Protein AF-A0A381XSJ5-F1 (afdb_monomer_lite)

Structure (mmCIF, N/CA/C/O backbone):
data_AF-A0A381XSJ5-F1
#
_entry.id   AF-A0A381XSJ5-F1
#
loop_
_atom_site.group_PDB
_atom_site.id
_atom_site.type_symbol
_atom_site.label_atom_id
_atom_site.label_alt_id
_atom_site.label_comp_id
_atom_site.label_asym_id
_atom_site.label_entity_id
_atom_site.label_seq_id
_atom_site.pdbx_PDB_ins_code
_atom_site.Cartn_x
_atom_site.Cartn_y
_atom_site.Cartn_z
_atom_site.occupancy
_atom_site.B_iso_or_equiv
_atom_site.auth_seq_id
_atom_site.auth_comp_id
_atom_site.auth_asym_id
_atom_site.auth_atom_id
_atom_site.pdbx_PDB_model_num
ATOM 1 N N . MET A 1 1 ? -28.430 -3.503 4.730 1.00 39.31 1 MET A N 1
ATOM 2 C CA . MET A 1 1 ? -27.738 -3.073 5.966 1.00 39.31 1 MET A CA 1
ATOM 3 C C . MET A 1 1 ? -28.711 -3.135 7.138 1.00 39.31 1 MET A C 1
ATOM 5 O O . MET A 1 1 ? -29.759 -2.509 7.065 1.00 39.31 1 MET A O 1
ATOM 9 N N . ARG A 1 2 ? -28.439 -3.940 8.176 1.00 35.38 2 ARG A N 1
ATOM 10 C CA . ARG A 1 2 ? -29.257 -3.960 9.404 1.00 35.38 2 ARG A CA 1
ATOM 11 C C . ARG A 1 2 ? -28.707 -2.910 10.365 1.00 35.38 2 ARG A C 1
ATOM 13 O O . ARG A 1 2 ? -27.684 -3.148 10.993 1.00 35.38 2 ARG A O 1
ATOM 20 N N . THR A 1 3 ? -29.390 -1.781 10.503 1.00 42.38 3 THR A N 1
ATOM 21 C CA . THR A 1 3 ? -29.111 -0.817 11.573 1.00 42.38 3 THR A CA 1
ATOM 22 C C . THR A 1 3 ? -29.605 -1.407 12.894 1.00 42.38 3 THR A C 1
ATOM 24 O O . THR A 1 3 ? -30.810 -1.586 13.090 1.00 42.38 3 THR A O 1
ATOM 27 N N . ARG A 1 4 ? -28.686 -1.769 13.793 1.00 52.78 4 ARG A N 1
ATOM 28 C CA . ARG A 1 4 ? -29.013 -2.125 15.181 1.00 52.78 4 ARG A CA 1
ATOM 29 C C . ARG A 1 4 ? -29.701 -0.909 15.821 1.00 52.78 4 ARG A C 1
ATOM 31 O O . ARG A 1 4 ? -29.095 0.152 15.897 1.00 52.78 4 ARG A O 1
ATOM 38 N N . GLN A 1 5 ? -30.951 -1.040 16.275 1.00 49.72 5 GLN A N 1
ATOM 39 C CA . GLN A 1 5 ? -31.563 -0.029 17.148 1.00 49.72 5 GLN A CA 1
ATOM 40 C C . GLN A 1 5 ? -30.940 -0.156 18.542 1.00 49.72 5 GLN A C 1
ATOM 42 O O . GLN A 1 5 ? -31.455 -0.864 19.405 1.00 49.72 5 GLN A O 1
ATOM 47 N N . VAL A 1 6 ? -29.780 0.468 18.724 1.00 62.28 6 VAL A N 1
ATOM 48 C CA . VAL A 1 6 ? -29.137 0.628 20.029 1.00 62.28 6 VAL A CA 1
ATOM 49 C C . VAL A 1 6 ? -29.770 1.841 20.709 1.00 62.28 6 VAL A C 1
ATOM 51 O O . VAL A 1 6 ? -30.051 2.843 20.055 1.00 62.28 6 VAL A O 1
ATOM 54 N N . LYS A 1 7 ? -30.041 1.757 22.013 1.00 76.25 7 LYS A N 1
ATOM 55 C CA . LYS A 1 7 ? -30.560 2.907 22.768 1.00 76.25 7 LYS A CA 1
ATOM 56 C C . LYS A 1 7 ? -29.497 4.007 22.810 1.00 76.25 7 LYS A C 1
ATOM 58 O O . LYS A 1 7 ? -28.332 3.707 23.058 1.00 76.25 7 LYS A O 1
ATOM 63 N N . ASP A 1 8 ? -29.894 5.273 22.693 1.00 81.31 8 ASP A N 1
ATOM 64 C CA . ASP A 1 8 ? -28.972 6.426 22.693 1.00 81.31 8 ASP A CA 1
ATOM 65 C C . ASP A 1 8 ? -27.983 6.438 23.876 1.00 81.31 8 ASP A C 1
ATOM 67 O O . ASP A 1 8 ? -26.836 6.863 23.743 1.00 81.31 8 ASP A O 1
ATOM 71 N N . SER A 1 9 ? -28.397 5.934 25.045 1.00 82.75 9 SER A N 1
ATOM 72 C CA . SER A 1 9 ? -27.530 5.819 26.225 1.00 82.75 9 SER A CA 1
ATOM 73 C C . SER A 1 9 ? -26.416 4.780 26.070 1.00 82.75 9 SER A C 1
ATOM 75 O O . SER A 1 9 ? -25.314 4.988 26.572 1.00 82.75 9 SER A O 1
ATOM 77 N N . GLU A 1 10 ? -26.706 3.665 25.398 1.00 86.25 10 GLU A N 1
ATOM 78 C CA . GLU A 1 10 ? -25.742 2.593 25.127 1.00 86.25 10 GLU A CA 1
ATOM 79 C C . GLU A 1 10 ? -24.752 3.052 24.050 1.00 86.25 10 GLU A C 1
ATOM 81 O O . GLU A 1 10 ? -23.545 2.974 24.282 1.00 86.25 10 GLU A O 1
ATOM 86 N N . LEU A 1 11 ? -25.246 3.675 22.969 1.00 87.00 11 LEU A N 1
ATOM 87 C CA . LEU A 1 11 ? -24.409 4.283 21.923 1.00 87.00 11 LEU A CA 1
ATOM 88 C C . LEU A 1 11 ? -23.419 5.288 22.504 1.00 87.00 11 LEU A C 1
ATOM 90 O O . LEU A 1 11 ? -22.227 5.217 22.232 1.00 87.00 11 LEU A O 1
ATOM 94 N N . LYS A 1 12 ? -23.890 6.191 23.369 1.00 89.69 12 LYS A N 1
ATOM 95 C CA . LYS A 1 12 ? -23.023 7.188 24.003 1.00 89.69 12 LYS A CA 1
ATOM 96 C C . LYS A 1 12 ? -21.929 6.553 24.868 1.00 89.69 12 LYS A C 1
ATOM 98 O O . LYS A 1 12 ? -20.818 7.076 24.934 1.00 89.69 12 LYS A O 1
ATOM 103 N N . SER A 1 13 ? -22.239 5.451 25.554 1.00 91.62 13 SER A N 1
ATOM 104 C CA . SER A 1 13 ? -21.260 4.737 26.380 1.00 91.62 13 SER A CA 1
ATOM 105 C C . SER A 1 13 ? -20.223 3.986 25.543 1.00 91.62 13 SER A C 1
ATOM 107 O O . SER A 1 13 ? -19.045 3.979 25.893 1.00 91.62 13 SER A O 1
ATOM 109 N N . GLU A 1 14 ? -20.650 3.406 24.422 1.00 91.94 14 GLU A N 1
ATOM 110 C CA . GLU A 1 14 ? -19.786 2.692 23.486 1.00 91.94 14 GLU A CA 1
ATOM 111 C C . GLU A 1 14 ? -18.872 3.656 22.728 1.00 91.94 14 GLU A C 1
ATOM 113 O O . GLU A 1 14 ? -17.664 3.437 22.680 1.00 91.94 14 GLU A O 1
ATOM 118 N N . TRP A 1 15 ? -19.421 4.780 22.265 1.00 94.06 15 TRP A N 1
ATOM 119 C CA . TRP A 1 15 ? -18.672 5.869 21.641 1.00 94.06 15 TRP A CA 1
ATOM 120 C C . TRP A 1 15 ? -17.545 6.357 22.551 1.00 94.06 15 TRP A C 1
ATOM 122 O O . TRP A 1 15 ? -16.383 6.362 22.155 1.00 94.06 15 TRP A O 1
ATOM 132 N N . LYS A 1 16 ? -17.863 6.652 23.819 1.00 94.19 16 LYS A N 1
ATOM 133 C CA . LYS A 1 16 ? -16.864 7.064 24.813 1.00 94.19 16 LYS A CA 1
ATOM 134 C C . LYS A 1 16 ? -15.793 5.991 25.047 1.00 94.19 16 LYS A C 1
ATOM 136 O O . LYS A 1 16 ? -14.617 6.315 25.165 1.00 94.19 16 LYS A O 1
ATOM 141 N N . ARG A 1 17 ? -16.193 4.718 25.124 1.00 95.00 17 ARG A N 1
ATOM 142 C CA . ARG A 1 17 ? -15.261 3.598 25.315 1.00 95.00 17 ARG A CA 1
ATOM 143 C C . ARG A 1 17 ? -14.277 3.480 24.149 1.00 95.00 17 ARG A C 1
ATOM 145 O O . ARG A 1 17 ? -13.108 3.203 24.394 1.00 95.00 17 ARG A O 1
ATOM 152 N N . ILE A 1 18 ? -14.752 3.625 22.913 1.00 95.56 18 ILE A N 1
ATOM 153 C CA . ILE A 1 18 ? -13.915 3.531 21.710 1.00 95.56 18 ILE A CA 1
ATOM 154 C C . ILE A 1 18 ? -12.977 4.737 21.630 1.00 95.56 18 ILE A C 1
ATOM 156 O O . ILE A 1 18 ? -11.778 4.542 21.460 1.00 95.56 18 ILE A O 1
ATOM 160 N N . ASP A 1 19 ? -13.490 5.951 21.833 1.00 95.00 19 ASP A N 1
ATOM 161 C CA . ASP A 1 19 ? -12.706 7.193 21.835 1.00 95.00 19 ASP A CA 1
ATOM 162 C C . ASP A 1 19 ? -11.513 7.124 22.814 1.00 95.00 19 ASP A C 1
ATOM 164 O O . ASP A 1 19 ? -10.357 7.251 22.405 1.00 95.00 19 ASP A O 1
ATOM 168 N N . GLU A 1 20 ? -11.770 6.768 24.081 1.00 94.88 20 GLU A N 1
ATOM 169 C CA . GLU A 1 20 ? -10.731 6.622 25.118 1.00 94.88 20 GLU A CA 1
ATOM 170 C C . GLU A 1 20 ? -9.746 5.468 24.836 1.00 94.88 20 GLU A C 1
ATOM 172 O O . GLU A 1 20 ? -8.598 5.484 25.298 1.00 94.88 20 GLU A O 1
ATOM 177 N N . ALA A 1 21 ? -10.182 4.445 24.094 1.00 95.62 21 ALA A N 1
ATOM 178 C CA . ALA A 1 21 ? -9.348 3.304 23.732 1.00 95.62 21 ALA A CA 1
ATOM 179 C C . ALA A 1 21 ? -8.448 3.578 22.521 1.00 95.62 21 ALA A C 1
ATOM 181 O O . ALA A 1 21 ? -7.384 2.968 22.434 1.00 95.62 21 ALA A O 1
ATOM 182 N N . LEU A 1 22 ? -8.849 4.458 21.599 1.00 96.12 22 LEU A N 1
ATOM 183 C CA . LEU A 1 22 ? -8.104 4.758 20.373 1.00 96.12 22 LEU A CA 1
ATOM 184 C C . LEU A 1 22 ? -7.023 5.821 20.567 1.00 96.12 22 LEU A C 1
ATOM 186 O O . LEU A 1 22 ? -5.991 5.752 19.905 1.00 96.12 22 LEU A O 1
ATOM 190 N N . ILE A 1 23 ? -7.243 6.804 21.439 1.00 95.62 23 ILE A N 1
ATOM 191 C CA . ILE A 1 23 ? -6.299 7.905 21.648 1.00 95.62 23 ILE A CA 1
ATOM 192 C C . ILE A 1 23 ? -6.106 8.134 23.144 1.00 95.62 23 ILE A C 1
ATOM 194 O O . ILE A 1 23 ? -7.060 8.295 23.903 1.00 95.62 23 ILE A O 1
ATOM 198 N N . SER A 1 24 ? -4.847 8.160 23.586 1.00 94.56 24 SER A N 1
ATOM 199 C CA . SER A 1 24 ? -4.528 8.480 24.975 1.00 94.56 24 SER A CA 1
ATOM 200 C C . SER A 1 24 ? -4.876 9.939 25.313 1.00 94.56 24 SER A C 1
ATOM 202 O O . SER A 1 24 ? -4.735 10.817 24.460 1.00 94.56 24 SER A O 1
ATOM 204 N N . PRO A 1 25 ? -5.272 10.250 26.564 1.00 91.94 25 PRO A N 1
ATOM 205 C CA . PRO A 1 25 ? -5.607 11.620 26.964 1.00 91.94 25 PRO A CA 1
ATOM 206 C C . PRO A 1 25 ? -4.473 12.627 26.728 1.00 91.94 25 PRO A C 1
ATOM 208 O O . PRO A 1 25 ? -4.730 13.795 26.448 1.00 91.94 25 PRO A O 1
ATOM 211 N N . GLU A 1 26 ? -3.222 12.170 26.833 1.00 91.12 26 GLU A N 1
ATOM 212 C CA . GLU A 1 26 ? -2.031 12.974 26.546 1.00 91.12 26 GLU A CA 1
ATOM 213 C C . GLU A 1 26 ? -1.962 13.355 25.065 1.00 91.12 26 GLU A C 1
ATOM 215 O O . GLU A 1 26 ? -1.766 14.523 24.742 1.00 91.12 26 GLU A O 1
ATOM 220 N N . LEU A 1 27 ? -2.180 12.390 24.164 1.00 92.44 27 LEU A N 1
ATOM 221 C CA . LEU A 1 27 ? -2.180 12.649 22.727 1.00 92.44 27 LEU A CA 1
ATOM 222 C C . LEU A 1 27 ? -3.391 13.486 22.302 1.00 92.44 27 LEU A C 1
ATOM 224 O O . LEU A 1 27 ? -3.248 14.365 21.457 1.00 92.44 27 LEU A O 1
ATOM 228 N N . LEU A 1 28 ? -4.559 13.255 22.906 1.00 92.38 28 LEU A N 1
ATOM 229 C CA . LEU A 1 28 ? -5.789 13.991 22.607 1.00 92.38 28 LEU A CA 1
ATOM 230 C C . LEU A 1 28 ? -5.626 15.504 22.824 1.00 92.38 28 LEU A C 1
ATOM 232 O O . LEU A 1 28 ? -6.156 16.293 22.048 1.00 92.38 28 LEU A O 1
ATOM 236 N N . ALA A 1 29 ? -4.867 15.910 23.847 1.00 91.50 29 ALA A N 1
ATOM 237 C CA . ALA A 1 29 ? -4.582 17.319 24.123 1.00 91.50 29 ALA A CA 1
ATOM 238 C C . ALA A 1 29 ? -3.702 17.986 23.048 1.00 91.50 29 ALA A C 1
ATOM 240 O O . ALA A 1 29 ? -3.773 19.203 22.867 1.00 91.50 29 ALA A O 1
ATOM 241 N N . ASP A 1 30 ? -2.901 17.192 22.336 1.00 91.38 30 ASP A N 1
ATOM 242 C CA . ASP A 1 30 ? -1.968 17.643 21.302 1.00 91.38 30 ASP A CA 1
ATOM 243 C C . ASP A 1 30 ? -2.544 17.535 19.875 1.00 91.38 30 ASP A C 1
ATOM 245 O O . ASP A 1 30 ? -1.893 17.979 18.920 1.00 91.38 30 ASP A O 1
ATOM 249 N N . LEU A 1 31 ? -3.737 16.949 19.701 1.00 92.12 31 LEU A N 1
ATOM 250 C CA . LEU A 1 31 ? -4.339 16.765 18.381 1.00 92.12 31 LEU A CA 1
ATOM 251 C C . LEU A 1 31 ? -4.789 18.110 17.777 1.00 92.12 31 LEU A C 1
ATOM 253 O O . LEU A 1 31 ? -5.528 18.870 18.409 1.00 92.12 31 LEU A O 1
ATOM 257 N N . PRO A 1 32 ? -4.402 18.421 16.527 1.00 92.88 32 PRO A N 1
ATOM 258 C CA . PRO A 1 32 ? -4.936 19.575 15.821 1.00 92.88 32 PRO A CA 1
ATOM 259 C C . PRO A 1 32 ? -6.406 19.341 15.438 1.00 92.88 32 PRO A C 1
ATOM 261 O O . PRO A 1 32 ? -6.849 18.210 15.252 1.00 92.88 32 PRO A O 1
ATOM 264 N N . GLN A 1 33 ? -7.162 20.425 15.242 1.00 92.94 33 GLN A N 1
ATOM 265 C CA . GLN A 1 33 ? -8.607 20.359 14.973 1.00 92.94 33 GLN A CA 1
ATOM 266 C C . GLN A 1 33 ? -9.025 19.390 13.842 1.00 92.94 33 GLN A C 1
ATOM 268 O O . GLN A 1 33 ? -10.046 18.720 14.010 1.00 92.94 33 GLN A O 1
ATOM 273 N N . PRO A 1 34 ? -8.296 19.274 12.709 1.00 93.69 34 PRO A N 1
ATOM 274 C CA . PRO A 1 34 ? -8.627 18.289 11.679 1.00 93.69 34 PRO A CA 1
ATOM 275 C C . PRO A 1 34 ? -8.574 16.840 12.183 1.00 93.69 34 PRO A C 1
ATOM 277 O O . PRO A 1 34 ? -9.452 16.058 11.838 1.00 93.69 34 PRO A O 1
ATOM 280 N N . GLU A 1 35 ? -7.609 16.502 13.045 1.00 94.81 35 GLU A N 1
ATOM 281 C CA . GLU A 1 35 ? -7.491 15.164 13.640 1.00 94.81 35 GLU A CA 1
ATOM 282 C C . GLU A 1 35 ? -8.637 14.891 14.618 1.00 94.81 35 GLU A C 1
ATOM 284 O O . GLU A 1 35 ? -9.192 13.802 14.612 1.00 94.81 35 GLU A O 1
ATOM 289 N N . CYS A 1 36 ? -9.078 15.879 15.404 1.00 94.19 36 CYS A N 1
ATOM 290 C CA . CYS A 1 36 ? -10.236 15.707 16.293 1.00 94.19 36 CYS A CA 1
ATOM 291 C C . CYS A 1 36 ? -11.532 15.402 15.517 1.00 94.19 36 CYS A C 1
ATOM 293 O O . CYS A 1 36 ? -12.347 14.581 15.941 1.00 94.19 36 CYS A O 1
ATOM 295 N N . THR A 1 37 ? -11.726 16.049 14.364 1.00 95.38 37 THR A N 1
ATOM 296 C CA . THR A 1 37 ? -12.864 15.757 13.479 1.00 95.38 37 THR A CA 1
ATOM 297 C C . THR A 1 37 ? -12.745 14.351 12.886 1.00 95.38 37 THR A C 1
ATOM 299 O O . THR A 1 37 ? -13.712 13.591 12.906 1.00 95.38 37 THR A O 1
ATOM 302 N N . ALA A 1 38 ? -11.553 13.982 12.418 1.00 95.88 38 ALA A N 1
ATOM 303 C CA . ALA A 1 38 ? -11.272 12.656 11.879 1.00 95.88 38 ALA A CA 1
ATOM 304 C C . ALA A 1 38 ? -11.392 11.542 12.942 1.00 95.88 38 ALA A C 1
ATOM 306 O O . ALA A 1 38 ? -11.837 10.439 12.631 1.00 95.88 38 ALA A O 1
ATOM 307 N N . LEU A 1 39 ? -11.098 11.830 14.217 1.00 96.62 39 LEU A N 1
ATOM 308 C CA . LEU A 1 39 ? -11.335 10.909 15.334 1.00 96.62 39 LEU A CA 1
ATOM 309 C C . LEU A 1 39 ? -12.816 10.556 15.453 1.00 96.62 39 LEU A C 1
ATOM 311 O O . LEU A 1 39 ? -13.158 9.388 15.592 1.00 96.62 39 LEU A O 1
ATOM 315 N N . THR A 1 40 ? -13.694 11.557 15.340 1.00 95.56 40 THR A N 1
ATOM 316 C CA . THR A 1 40 ? -15.149 11.343 15.384 1.00 95.56 40 THR A CA 1
ATOM 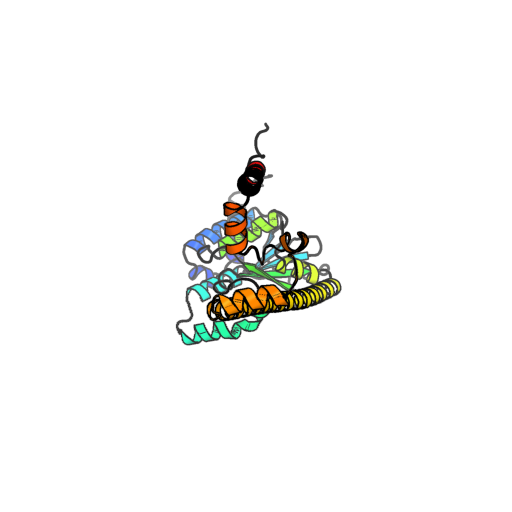317 C C . THR A 1 40 ? -15.584 10.395 14.265 1.00 95.56 40 THR A C 1
ATOM 319 O O . THR A 1 40 ? -16.318 9.443 14.518 1.00 95.56 40 THR A O 1
ATOM 322 N N . LEU A 1 41 ? -15.061 10.600 13.050 1.00 96.69 41 LEU A N 1
ATOM 323 C CA . LEU A 1 41 ? -15.319 9.722 11.907 1.00 96.69 41 LEU A CA 1
ATOM 324 C C . LEU A 1 41 ? -14.807 8.292 12.144 1.00 96.69 41 LEU A C 1
ATOM 326 O O . LEU A 1 41 ? -15.505 7.332 11.821 1.00 96.69 41 LEU A O 1
ATOM 330 N N . LEU A 1 42 ? -13.605 8.137 12.705 1.00 97.62 42 LEU A N 1
ATOM 331 C CA . LEU A 1 42 ? -13.034 6.828 13.021 1.00 97.62 42 LEU A CA 1
ATOM 332 C C . LEU A 1 42 ? -13.855 6.091 14.088 1.00 97.62 42 LEU A C 1
ATOM 334 O O . LEU A 1 42 ? -14.108 4.896 13.941 1.00 97.62 42 LEU A O 1
ATOM 338 N N . VAL A 1 43 ? -14.286 6.785 15.143 1.00 97.12 43 VAL A N 1
ATOM 339 C CA . VAL A 1 43 ? -15.138 6.204 16.190 1.00 97.12 43 VAL A CA 1
ATOM 340 C C . VAL A 1 43 ? -16.467 5.744 15.589 1.00 97.12 43 VAL A C 1
ATOM 342 O O . VAL A 1 43 ? -16.884 4.612 15.836 1.00 97.12 43 VAL A O 1
ATOM 345 N N . ASP A 1 44 ? -17.094 6.565 14.743 1.00 96.06 44 ASP A N 1
ATOM 346 C CA . ASP A 1 44 ? -18.329 6.193 14.048 1.00 96.06 44 ASP A CA 1
ATOM 347 C C . ASP A 1 44 ? -18.122 4.983 13.122 1.00 96.06 44 ASP A C 1
ATOM 349 O O . ASP A 1 44 ? -18.957 4.074 13.093 1.00 96.06 44 ASP A O 1
ATOM 353 N N . ALA A 1 45 ? -16.999 4.920 12.399 1.00 96.69 45 ALA A N 1
ATOM 354 C CA . ALA A 1 45 ? -16.649 3.767 11.570 1.00 96.69 45 ALA A CA 1
ATOM 355 C C . ALA A 1 45 ? -16.485 2.492 12.415 1.00 96.69 45 ALA A C 1
ATOM 357 O O . ALA A 1 45 ? -17.007 1.442 12.046 1.00 96.69 45 ALA A O 1
ATOM 358 N N . MET A 1 46 ? -15.827 2.589 13.575 1.00 96.88 46 MET A N 1
ATOM 359 C CA . MET A 1 46 ? -15.635 1.470 14.502 1.00 96.88 46 MET A CA 1
ATOM 360 C C . MET A 1 46 ? -16.949 0.975 15.117 1.00 96.88 46 MET A C 1
ATOM 362 O O . MET A 1 46 ? -17.160 -0.231 15.176 1.00 96.88 46 MET A O 1
ATOM 366 N N . ILE A 1 47 ? -17.858 1.870 15.526 1.00 94.62 47 ILE A N 1
ATOM 367 C CA . ILE A 1 47 ? -19.180 1.491 16.069 1.00 94.62 47 ILE A CA 1
ATOM 368 C C . ILE A 1 47 ? -19.995 0.695 15.046 1.00 94.62 47 ILE A C 1
ATOM 370 O O . ILE A 1 47 ? -20.724 -0.233 15.398 1.00 94.62 47 ILE A O 1
ATOM 374 N N . ASN A 1 48 ? -19.895 1.081 13.774 1.00 94.06 48 ASN A N 1
ATOM 375 C CA . ASN A 1 48 ? -20.642 0.448 12.693 1.00 94.06 48 ASN A CA 1
ATOM 376 C C . ASN A 1 48 ? -19.933 -0.778 12.103 1.00 94.06 48 ASN A C 1
ATOM 378 O O . ASN A 1 48 ? -20.532 -1.486 11.289 1.00 94.06 48 ASN A O 1
ATOM 382 N N . SER A 1 49 ? -18.687 -1.036 12.502 1.00 94.94 49 SER A N 1
ATOM 383 C CA . SER A 1 49 ? -17.893 -2.136 11.977 1.00 94.94 49 SER A CA 1
ATOM 384 C C . SER A 1 49 ? -18.348 -3.482 12.550 1.00 94.94 49 SER A C 1
ATOM 386 O O . SER A 1 49 ? -18.681 -3.625 13.725 1.00 94.94 49 SER A O 1
ATOM 388 N N . THR A 1 50 ? -18.370 -4.492 11.687 1.00 93.94 50 THR A N 1
ATOM 389 C CA . THR A 1 50 ? -18.603 -5.899 12.012 1.00 93.94 50 THR A CA 1
ATOM 390 C C . THR A 1 50 ? -17.333 -6.747 11.949 1.00 93.94 50 THR A C 1
ATOM 392 O O . THR A 1 50 ? -17.343 -7.870 12.458 1.00 93.94 50 THR A O 1
ATOM 395 N N . VAL A 1 51 ? -16.258 -6.240 11.333 1.00 95.06 51 VAL A N 1
ATOM 396 C CA . VAL A 1 51 ? -14.992 -6.974 11.155 1.00 95.06 51 VAL A CA 1
ATOM 397 C C . VAL A 1 51 ? -13.822 -6.412 11.963 1.00 95.06 51 VAL A C 1
ATOM 399 O O . VAL A 1 51 ? -12.815 -7.112 12.121 1.00 95.06 51 VAL A O 1
ATOM 402 N N . CYS A 1 52 ? -13.934 -5.173 12.449 1.00 95.81 52 CYS A N 1
ATOM 403 C CA . CYS A 1 52 ? -12.925 -4.517 13.269 1.00 95.81 52 CYS A CA 1
ATOM 404 C C . CYS A 1 52 ? -13.338 -4.484 14.741 1.00 95.81 52 CYS A C 1
ATOM 406 O O . CYS A 1 52 ? -14.470 -4.165 15.085 1.00 95.81 52 CYS A O 1
ATOM 408 N N . ASP A 1 53 ? -12.361 -4.729 15.605 1.00 95.06 53 ASP A N 1
ATOM 409 C CA . ASP A 1 53 ? -12.470 -4.668 17.056 1.00 95.06 53 ASP A CA 1
ATOM 410 C C . ASP A 1 53 ? -11.353 -3.792 17.631 1.00 95.06 53 ASP A C 1
ATOM 412 O O . ASP A 1 53 ? -10.305 -3.579 17.010 1.00 95.06 53 ASP A O 1
ATOM 416 N N . LEU A 1 54 ? -11.557 -3.307 18.857 1.00 94.38 54 LEU A N 1
ATOM 417 C CA . LEU A 1 54 ? -10.481 -2.689 19.626 1.00 94.38 54 LEU A CA 1
ATOM 418 C C . LEU A 1 54 ? -9.389 -3.722 19.915 1.00 94.38 54 LEU A C 1
ATOM 420 O O . LEU A 1 54 ? -9.654 -4.839 20.364 1.00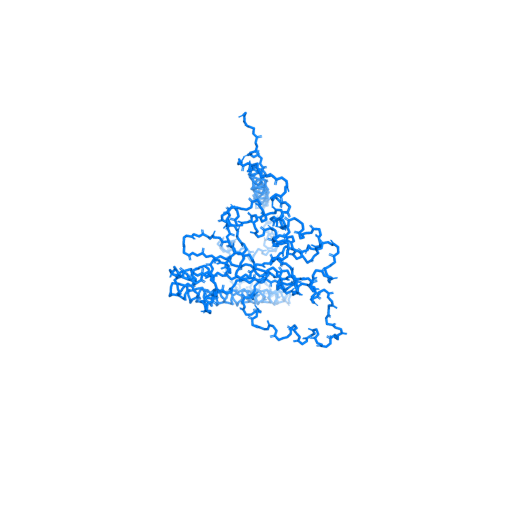 94.38 54 LEU A O 1
ATOM 424 N N . GLY A 1 55 ? -8.150 -3.316 19.677 1.00 89.25 55 GLY A N 1
ATOM 425 C CA . GLY A 1 55 ? -6.981 -4.133 19.918 1.00 89.25 55 GLY A CA 1
ATOM 426 C C . GLY A 1 55 ? -6.681 -4.341 21.410 1.00 89.25 55 GLY A C 1
ATOM 427 O O . GLY A 1 55 ? -7.299 -3.752 22.297 1.00 89.25 55 GLY A O 1
ATOM 428 N N . PRO A 1 56 ? -5.682 -5.183 21.714 1.00 85.69 56 PRO A N 1
ATOM 429 C CA . PRO A 1 56 ? -5.294 -5.537 23.085 1.00 85.69 56 PRO A CA 1
ATOM 430 C C . PRO A 1 56 ? -4.667 -4.386 23.877 1.00 85.69 56 PRO A C 1
ATOM 432 O O . PRO A 1 56 ? -4.616 -4.432 25.106 1.00 85.69 56 PRO A O 1
ATOM 435 N N . LYS A 1 57 ? -4.089 -3.411 23.175 1.00 89.25 57 LYS A N 1
ATOM 436 C CA . LYS A 1 57 ? -3.449 -2.238 23.759 1.00 89.25 57 LYS A CA 1
ATOM 437 C C . LYS A 1 57 ? -4.248 -1.008 23.366 1.00 89.25 57 LYS A C 1
ATOM 439 O O . LYS A 1 57 ? -4.899 -0.997 22.324 1.00 89.25 57 LYS A O 1
ATOM 444 N N . GLN A 1 58 ? -4.138 0.025 24.193 1.00 91.81 58 GLN A N 1
ATOM 445 C CA . GLN A 1 58 ? -4.606 1.356 23.831 1.00 91.81 58 GLN A CA 1
ATOM 446 C C . GLN A 1 58 ? -3.975 1.779 22.499 1.00 91.81 58 GLN A C 1
ATOM 448 O O . GLN A 1 58 ? -2.821 1.441 22.226 1.00 91.81 58 GLN A O 1
ATOM 453 N N . GLY A 1 59 ? -4.766 2.441 21.664 1.00 94.56 59 GLY A N 1
ATOM 454 C CA . GLY A 1 59 ? -4.344 2.911 20.357 1.00 94.56 59 GLY A CA 1
ATOM 455 C C . GLY A 1 59 ? -4.407 1.884 19.240 1.00 94.56 59 GLY A C 1
ATOM 456 O O . GLY A 1 59 ? -3.961 2.191 18.142 1.00 94.56 59 GLY A O 1
ATOM 457 N N . GLN A 1 60 ? -4.924 0.675 19.471 1.00 95.06 60 GLN A N 1
ATOM 458 C CA . GLN A 1 60 ? -4.889 -0.391 18.468 1.00 95.06 60 GLN A CA 1
ATOM 459 C C . GLN A 1 60 ? -6.281 -0.759 17.960 1.00 95.06 60 GLN A C 1
ATOM 461 O O . GLN A 1 60 ? -7.232 -0.867 18.730 1.00 95.06 60 GLN A O 1
ATOM 466 N N . ILE A 1 61 ? -6.366 -1.021 16.658 1.00 96.12 61 ILE A N 1
ATOM 467 C CA . ILE A 1 61 ? -7.520 -1.625 15.989 1.00 96.12 61 ILE A CA 1
ATOM 468 C C . ILE A 1 61 ? -7.069 -2.963 15.416 1.00 96.12 61 ILE A C 1
ATOM 470 O O . ILE A 1 61 ? -5.975 -3.074 14.861 1.00 96.12 61 ILE A O 1
ATOM 474 N N . THR A 1 62 ? -7.903 -3.987 15.535 1.00 95.00 62 THR A N 1
ATOM 475 C CA . THR A 1 62 ? -7.684 -5.290 14.903 1.00 95.00 62 THR A CA 1
ATOM 476 C C . THR A 1 62 ? -8.817 -5.605 13.950 1.00 95.00 62 THR A C 1
ATOM 478 O O . THR A 1 62 ? -9.973 -5.462 14.318 1.00 95.00 62 THR A O 1
ATOM 481 N N . ALA A 1 63 ? -8.489 -6.082 12.758 1.00 95.69 63 ALA A N 1
ATOM 482 C CA . ALA A 1 63 ? -9.431 -6.493 11.734 1.00 95.69 63 ALA A CA 1
ATOM 483 C C . ALA A 1 63 ? -9.231 -7.973 11.400 1.00 95.69 63 ALA A C 1
ATOM 485 O O . ALA A 1 63 ? -8.098 -8.427 11.187 1.00 95.69 63 ALA A O 1
ATOM 486 N N . LYS A 1 64 ? -10.327 -8.731 11.351 1.00 93.69 64 LYS A N 1
ATOM 487 C CA . LYS A 1 64 ? -10.299 -10.149 10.981 1.00 93.69 64 LYS A CA 1
ATOM 488 C C . LYS A 1 64 ? -10.211 -10.294 9.457 1.00 93.69 64 LYS A C 1
ATOM 490 O O . LYS A 1 64 ? -11.077 -9.798 8.745 1.00 93.69 64 LYS A O 1
ATOM 495 N N . VAL A 1 65 ? -9.191 -10.997 8.959 1.00 92.81 65 VAL A N 1
ATOM 496 C CA . VAL A 1 65 ? -9.074 -11.345 7.526 1.00 92.81 65 VAL A CA 1
ATOM 497 C C . VAL A 1 65 ? -9.769 -12.675 7.252 1.00 92.81 65 VAL A C 1
ATOM 499 O O . VAL A 1 65 ? -10.521 -12.815 6.292 1.00 92.81 65 VAL A O 1
ATOM 502 N N . ASP A 1 66 ? -9.515 -13.657 8.114 1.00 90.88 66 ASP A N 1
ATOM 503 C CA . ASP A 1 66 ? -10.104 -14.993 8.087 1.00 90.88 66 ASP A CA 1
ATOM 504 C C . ASP A 1 66 ? -10.072 -15.602 9.500 1.00 90.88 66 ASP A C 1
ATOM 506 O O . ASP A 1 66 ? -9.793 -14.907 10.474 1.00 90.88 66 ASP A O 1
ATOM 510 N N . ASP A 1 67 ? -10.399 -16.887 9.647 1.00 87.75 67 ASP A N 1
ATOM 511 C CA . ASP A 1 67 ? -10.461 -17.554 10.956 1.00 87.75 67 ASP A CA 1
ATOM 512 C C . ASP A 1 67 ? -9.108 -17.680 11.675 1.00 87.75 67 ASP A C 1
ATOM 514 O O . ASP A 1 67 ? -9.076 -17.906 12.884 1.00 87.75 67 ASP A O 1
ATOM 518 N N . GLU A 1 68 ? -7.994 -17.522 10.961 1.00 87.75 68 GLU A N 1
ATOM 519 C CA . GLU A 1 68 ? -6.646 -17.656 11.506 1.00 87.75 68 GLU A CA 1
ATOM 520 C C . GLU A 1 68 ? -5.879 -16.330 11.541 1.00 87.75 68 GLU A C 1
ATOM 522 O O . GLU A 1 68 ? -5.051 -16.136 12.435 1.00 87.75 68 GLU A O 1
ATOM 527 N N . ILE A 1 69 ? -6.102 -15.444 10.567 1.00 91.19 69 ILE A N 1
ATOM 528 C CA . ILE A 1 69 ? -5.288 -14.248 10.337 1.00 91.19 69 ILE A CA 1
ATOM 529 C C . ILE A 1 69 ? -6.038 -12.969 10.693 1.00 91.19 69 ILE A C 1
ATOM 531 O O . ILE A 1 69 ? -7.175 -12.730 10.282 1.00 91.19 69 ILE A O 1
ATOM 535 N N . TYR A 1 70 ? -5.317 -12.098 11.390 1.00 93.12 70 TYR A N 1
ATOM 536 C CA . TYR A 1 70 ? -5.754 -10.767 11.769 1.00 93.12 70 TYR A CA 1
ATOM 537 C C . TYR A 1 70 ? -4.730 -9.728 11.317 1.00 93.12 70 TYR A C 1
ATOM 539 O O . TYR A 1 70 ? -3.520 -9.984 11.286 1.00 93.12 70 TYR A O 1
ATOM 547 N N . ILE A 1 71 ? -5.225 -8.537 10.997 1.00 94.56 71 ILE A N 1
ATOM 548 C CA . ILE A 1 71 ? -4.415 -7.349 10.739 1.00 94.56 71 ILE A CA 1
ATOM 549 C C . ILE A 1 71 ? -4.632 -6.379 11.895 1.00 94.56 71 ILE A C 1
ATOM 551 O O . ILE A 1 71 ? -5.761 -6.114 12.286 1.00 94.56 71 ILE A O 1
ATOM 555 N N . MET A 1 72 ? -3.552 -5.853 12.454 1.00 94.81 72 MET A N 1
ATOM 556 C CA . MET A 1 72 ? -3.570 -4.832 13.492 1.00 94.81 72 MET A CA 1
ATOM 557 C C . MET A 1 72 ? -3.073 -3.514 12.911 1.00 94.81 72 MET A C 1
ATOM 559 O O . MET A 1 72 ? -2.011 -3.495 12.290 1.00 94.81 72 MET A O 1
ATOM 563 N N . LEU A 1 73 ? -3.803 -2.437 13.174 1.00 95.50 73 LEU A N 1
ATOM 564 C CA . LEU A 1 73 ? -3.389 -1.056 12.960 1.00 95.50 73 LEU A CA 1
ATOM 565 C C . LEU A 1 73 ? -3.087 -0.420 14.322 1.00 95.50 73 LEU A C 1
ATOM 567 O O . LEU A 1 73 ? -3.925 -0.464 15.223 1.00 95.50 73 LEU A O 1
ATOM 571 N N . ASP A 1 74 ? -1.904 0.171 14.473 1.00 94.19 74 ASP A N 1
ATOM 572 C CA . ASP A 1 74 ? -1.562 1.001 15.631 1.00 94.19 74 ASP A CA 1
ATOM 573 C C . ASP A 1 74 ? -1.884 2.471 15.318 1.00 94.19 74 ASP A C 1
ATOM 575 O O . ASP A 1 74 ? -1.081 3.202 14.732 1.00 94.19 74 ASP A O 1
ATOM 579 N N . VAL A 1 75 ? -3.114 2.875 15.638 1.00 95.50 75 VAL A N 1
ATOM 580 C CA . VAL A 1 75 ? -3.670 4.214 15.397 1.00 95.50 75 VAL A CA 1
ATOM 581 C C . VAL A 1 75 ? -2.879 5.264 16.163 1.00 95.50 75 VAL A C 1
ATOM 583 O O . VAL A 1 75 ? -2.453 6.261 15.583 1.00 95.50 75 VAL A O 1
ATOM 586 N N . GLU A 1 76 ? -2.637 5.030 17.452 1.00 93.69 76 GLU A N 1
ATOM 587 C CA . GLU A 1 76 ? -1.930 5.991 18.295 1.00 93.69 76 GLU A CA 1
ATOM 588 C C . GLU A 1 76 ? -0.499 6.217 17.795 1.00 93.69 76 GLU A C 1
ATOM 590 O O . GLU A 1 76 ? -0.075 7.367 17.641 1.00 93.69 76 GLU A O 1
ATOM 595 N N . GLN A 1 77 ? 0.231 5.144 17.471 1.00 90.81 77 GLN A N 1
ATOM 596 C CA . GLN A 1 77 ? 1.577 5.274 16.921 1.00 90.81 77 GLN A CA 1
ATOM 597 C C . GLN A 1 77 ? 1.569 5.950 15.543 1.00 90.81 77 GLN A C 1
ATOM 599 O O . GLN A 1 77 ? 2.420 6.801 15.280 1.00 90.81 77 GLN A O 1
ATOM 604 N N . THR A 1 78 ? 0.598 5.623 14.685 1.00 91.81 78 THR A N 1
ATOM 605 C CA . THR A 1 78 ? 0.433 6.254 13.365 1.00 91.81 78 THR A CA 1
ATOM 606 C C . THR A 1 78 ? 0.254 7.770 13.494 1.00 91.81 78 THR A C 1
ATOM 608 O O . THR A 1 78 ? 0.953 8.541 12.832 1.00 91.81 78 THR A O 1
ATOM 611 N N . VAL A 1 79 ? -0.635 8.213 14.386 1.00 92.50 79 VAL A N 1
ATOM 612 C CA . VAL A 1 79 ? -0.900 9.639 14.620 1.00 92.50 79 VAL A CA 1
ATOM 613 C C . VAL A 1 79 ? 0.321 10.334 15.219 1.00 92.50 79 VAL A C 1
ATOM 615 O O . VAL A 1 79 ? 0.714 11.396 14.734 1.00 92.50 79 VAL A O 1
ATOM 618 N N . ARG A 1 80 ? 0.978 9.732 16.222 1.00 90.81 80 ARG A N 1
ATOM 619 C CA . ARG A 1 80 ? 2.210 10.288 16.809 1.00 90.81 80 ARG A CA 1
ATOM 620 C C . ARG A 1 80 ? 3.292 10.489 15.759 1.00 90.81 80 ARG A C 1
ATOM 622 O O . ARG A 1 80 ? 3.830 11.590 15.667 1.00 90.81 80 ARG A O 1
ATOM 629 N N . ASN A 1 81 ? 3.545 9.478 14.929 1.00 87.06 81 ASN A N 1
ATOM 630 C CA . ASN A 1 81 ? 4.527 9.563 13.850 1.00 87.06 81 ASN A CA 1
ATOM 631 C C . ASN A 1 81 ? 4.215 10.737 12.905 1.00 87.06 81 ASN A C 1
ATOM 633 O O . ASN A 1 81 ? 5.116 11.501 12.550 1.00 87.06 81 ASN A O 1
ATOM 637 N N . ARG A 1 82 ? 2.938 10.932 12.540 1.00 86.00 82 ARG A N 1
ATOM 638 C CA . ARG A 1 82 ? 2.531 12.023 11.640 1.00 86.00 82 ARG A CA 1
ATOM 639 C C . ARG A 1 82 ? 2.646 13.404 12.294 1.00 86.00 82 ARG A C 1
ATOM 641 O O . ARG A 1 82 ? 3.097 14.355 11.647 1.00 86.00 82 ARG A O 1
ATOM 648 N N . LEU A 1 83 ? 2.303 13.531 13.576 1.00 86.25 83 LEU A N 1
ATOM 649 C CA . LEU A 1 83 ? 2.432 14.792 14.317 1.00 86.25 83 LEU A CA 1
ATOM 650 C C . LEU A 1 83 ? 3.892 15.163 14.594 1.00 86.25 83 LEU A C 1
ATOM 652 O O . LEU A 1 83 ? 4.263 16.330 14.456 1.00 86.25 83 LEU A O 1
ATOM 656 N N . GLU A 1 84 ? 4.730 14.196 14.968 1.00 82.19 84 GLU A N 1
ATOM 657 C CA . GLU A 1 84 ? 6.168 14.408 15.157 1.00 82.19 84 GLU A CA 1
ATOM 658 C C . GLU A 1 84 ? 6.832 14.866 13.859 1.00 82.19 84 GLU A C 1
ATOM 660 O O . GLU A 1 84 ? 7.624 15.811 13.871 1.00 82.19 84 GLU A O 1
ATOM 665 N N . TRP A 1 85 ? 6.448 14.270 12.729 1.00 73.88 85 TRP A N 1
ATOM 666 C CA . TRP A 1 85 ? 6.950 14.692 11.429 1.00 73.88 85 TRP A CA 1
ATOM 667 C C . TRP A 1 85 ? 6.489 16.101 11.050 1.00 73.88 85 TRP A C 1
ATOM 669 O O . TRP A 1 85 ? 7.292 16.921 10.600 1.00 73.88 85 TRP A O 1
ATOM 679 N N . SER A 1 86 ? 5.217 16.419 11.300 1.00 68.31 86 SER A N 1
ATOM 680 C CA . SER A 1 86 ? 4.646 17.747 11.036 1.00 68.31 86 SER A CA 1
ATOM 681 C C . SER A 1 86 ? 5.324 18.855 11.850 1.00 68.31 86 SER A C 1
ATOM 683 O O . SER A 1 86 ? 5.396 20.000 11.404 1.00 68.31 86 SER A O 1
ATOM 685 N N . LYS A 1 87 ? 5.865 18.524 13.031 1.00 69.94 87 LYS A N 1
ATOM 686 C CA . LYS A 1 87 ? 6.655 19.454 13.855 1.00 69.94 87 LYS A CA 1
ATOM 687 C C . LYS A 1 87 ? 8.045 19.740 13.259 1.00 69.94 87 LYS A C 1
ATOM 689 O O . LYS A 1 87 ? 8.644 20.751 13.626 1.00 69.94 87 LYS A O 1
ATOM 694 N N . GLY A 1 88 ? 8.513 18.909 12.322 1.00 59.91 88 GLY A N 1
ATOM 695 C CA . GLY A 1 88 ? 9.797 19.008 11.630 1.00 59.91 88 GLY A CA 1
ATOM 696 C C . GLY A 1 88 ? 11.012 18.836 12.557 1.00 59.91 88 GLY A C 1
ATOM 697 O O . GLY A 1 88 ? 10.969 19.177 13.741 1.00 59.91 88 GLY A O 1
ATOM 698 N N . PRO A 1 89 ? 12.160 18.349 12.056 1.00 54.69 89 PRO A N 1
ATOM 699 C CA . PRO A 1 89 ? 13.407 18.506 12.791 1.00 54.69 89 PRO A CA 1
ATOM 700 C C . PRO A 1 89 ? 13.704 20.007 12.919 1.00 54.69 89 PRO A C 1
ATOM 702 O O . PRO A 1 89 ? 13.821 20.713 11.917 1.00 54.69 89 PRO A O 1
ATOM 705 N N . LYS A 1 90 ? 13.842 20.497 14.159 1.00 52.69 90 LYS A N 1
ATOM 706 C CA . LYS A 1 90 ? 14.218 21.896 14.448 1.00 52.69 90 LYS A CA 1
ATOM 707 C C . LYS A 1 90 ? 15.588 22.273 13.864 1.00 52.69 90 LYS A C 1
ATOM 709 O O . LYS A 1 90 ? 15.897 23.455 13.767 1.00 52.69 90 LYS A O 1
ATOM 714 N N . ASP A 1 91 ? 16.384 21.272 13.485 1.00 52.38 91 ASP A N 1
ATOM 715 C CA . ASP A 1 91 ? 17.735 21.404 12.956 1.00 52.38 91 ASP A CA 1
ATOM 716 C C . ASP A 1 91 ? 17.837 20.822 11.523 1.00 52.38 91 ASP A C 1
ATOM 718 O O . ASP A 1 91 ? 17.567 19.629 11.315 1.00 52.38 91 ASP A O 1
ATOM 722 N N . PRO A 1 92 ? 18.218 21.632 10.516 1.00 57.97 92 PRO A N 1
ATOM 723 C CA . PRO A 1 92 ? 18.356 21.190 9.128 1.00 57.97 92 PRO A CA 1
ATOM 724 C C . PRO A 1 92 ? 19.435 20.113 8.909 1.00 57.97 92 PRO A C 1
ATOM 726 O O . PRO A 1 92 ? 19.305 19.325 7.968 1.00 57.97 92 PRO A O 1
ATOM 729 N N . GLU A 1 93 ? 20.463 20.008 9.761 1.00 55.34 93 GLU A N 1
ATOM 730 C CA . GLU A 1 93 ? 21.474 18.943 9.634 1.00 55.34 93 GLU A CA 1
ATOM 731 C C . GLU A 1 93 ? 20.937 17.577 10.076 1.00 55.34 93 GLU A C 1
ATOM 733 O O . GLU A 1 93 ? 21.241 16.552 9.452 1.00 55.34 93 GLU A O 1
ATOM 738 N N . VAL A 1 94 ? 20.077 17.561 11.101 1.00 56.09 94 VAL A N 1
ATOM 739 C CA . VAL A 1 94 ? 19.401 16.348 11.584 1.00 56.09 94 VAL A CA 1
ATOM 740 C C . VAL A 1 94 ? 18.412 15.841 10.538 1.00 56.09 94 VAL A C 1
ATOM 742 O O . VAL A 1 94 ? 18.359 14.637 10.298 1.00 56.09 94 VAL A O 1
ATOM 745 N N . ARG A 1 95 ? 17.717 16.741 9.829 1.00 54.06 95 ARG A N 1
ATOM 746 C CA . ARG A 1 95 ? 16.861 16.391 8.681 1.00 54.06 95 ARG A CA 1
ATOM 747 C C . ARG A 1 95 ? 17.637 15.622 7.612 1.00 54.06 95 ARG A C 1
ATOM 749 O O . ARG A 1 95 ? 17.279 14.502 7.263 1.00 54.06 95 ARG A O 1
ATOM 756 N N . ALA A 1 96 ? 18.783 16.165 7.201 1.00 56.78 96 ALA A N 1
ATOM 757 C CA . ALA A 1 96 ? 19.658 15.522 6.225 1.00 56.78 96 ALA A CA 1
ATOM 758 C C . ALA A 1 96 ? 20.285 14.210 6.744 1.00 56.78 96 ALA A C 1
ATOM 760 O O . ALA A 1 96 ? 20.658 13.341 5.956 1.00 56.78 96 ALA A O 1
ATOM 761 N N . ALA A 1 97 ? 20.467 14.047 8.058 1.00 53.22 97 ALA A N 1
ATOM 762 C CA . ALA A 1 97 ? 20.979 12.815 8.664 1.00 53.22 97 ALA A CA 1
ATOM 763 C C . ALA A 1 97 ? 19.904 11.716 8.782 1.00 53.22 97 ALA A C 1
ATOM 765 O O . ALA A 1 97 ? 20.188 10.558 8.468 1.00 53.22 97 ALA A O 1
ATOM 766 N N . VAL A 1 98 ? 18.667 12.058 9.151 1.00 52.94 98 VAL A N 1
ATOM 767 C CA . VAL A 1 98 ? 17.522 11.127 9.184 1.00 52.94 98 VAL A CA 1
ATOM 768 C C . VAL A 1 98 ? 17.217 10.607 7.774 1.00 52.94 98 VAL A C 1
ATOM 770 O O . VAL A 1 98 ? 17.119 9.394 7.576 1.00 52.94 98 VAL A O 1
ATOM 773 N N . ASP A 1 99 ? 17.261 11.488 6.770 1.00 52.22 99 ASP A N 1
ATOM 774 C CA . ASP A 1 99 ? 17.148 11.126 5.349 1.00 52.22 99 ASP A CA 1
ATOM 775 C C . ASP A 1 99 ? 18.268 10.182 4.869 1.00 52.22 99 ASP A C 1
ATOM 777 O O . ASP A 1 99 ? 18.109 9.468 3.876 1.00 52.22 99 ASP A O 1
ATOM 781 N N . ARG A 1 100 ? 19.420 10.149 5.552 1.00 50.91 100 ARG A N 1
ATOM 782 C CA . ARG A 1 100 ? 20.538 9.232 5.256 1.00 50.91 100 ARG A CA 1
ATOM 783 C C . ARG A 1 100 ? 20.439 7.903 6.009 1.00 50.91 100 ARG A C 1
ATOM 785 O O . ARG A 1 100 ? 20.887 6.887 5.482 1.00 50.91 100 ARG A O 1
ATOM 792 N N . THR A 1 101 ? 19.845 7.896 7.201 1.00 43.31 101 THR A N 1
ATOM 793 C CA . THR A 1 101 ? 19.861 6.742 8.121 1.00 43.31 101 THR A CA 1
ATOM 794 C C . THR A 1 101 ? 18.717 5.754 7.854 1.00 43.31 101 THR A C 1
ATOM 796 O O . THR A 1 101 ? 18.880 4.556 8.074 1.00 43.31 101 THR A O 1
ATOM 799 N N . ASN A 1 102 ? 17.619 6.197 7.231 1.00 49.31 102 ASN A N 1
ATOM 800 C CA . ASN A 1 102 ? 16.486 5.343 6.829 1.00 49.31 102 ASN A CA 1
ATOM 801 C C . ASN A 1 102 ? 16.770 4.473 5.576 1.00 49.31 102 ASN A C 1
ATOM 803 O O . ASN A 1 102 ? 15.877 4.093 4.817 1.00 49.31 102 ASN A O 1
ATOM 807 N N . ALA A 1 103 ? 18.039 4.115 5.352 1.00 43.97 103 ALA A N 1
ATOM 808 C CA . ALA A 1 103 ? 18.510 3.294 4.236 1.00 43.97 103 ALA A CA 1
ATOM 809 C C . ALA A 1 103 ? 17.875 1.888 4.187 1.00 43.97 103 ALA A C 1
ATOM 811 O O . ALA A 1 103 ? 17.823 1.278 3.117 1.00 43.97 103 ALA A O 1
ATOM 812 N N . TRP A 1 104 ? 17.353 1.385 5.312 1.00 41.75 104 TRP A N 1
ATOM 813 C CA . TRP A 1 104 ? 16.651 0.100 5.361 1.00 41.75 104 TRP A CA 1
ATOM 814 C C . TRP A 1 104 ? 15.331 0.129 4.572 1.00 41.75 104 TRP A C 1
ATOM 816 O O . TRP A 1 104 ? 15.012 -0.828 3.871 1.00 41.75 104 TRP A O 1
ATOM 826 N N . THR A 1 105 ? 14.620 1.260 4.570 1.00 42.28 105 THR A N 1
ATOM 827 C CA . THR A 1 105 ? 13.364 1.425 3.823 1.00 42.28 105 THR A CA 1
ATOM 828 C C . THR A 1 105 ? 13.613 1.684 2.338 1.00 42.28 105 THR A C 1
ATOM 830 O O . THR A 1 105 ? 12.925 1.097 1.505 1.00 42.28 105 THR A O 1
ATOM 833 N N . ARG A 1 106 ? 14.681 2.420 1.977 1.00 40.69 106 ARG A N 1
ATOM 834 C CA . ARG A 1 106 ? 15.124 2.573 0.570 1.00 40.69 106 ARG A CA 1
ATOM 835 C C . ARG A 1 106 ? 15.453 1.237 -0.111 1.00 40.69 106 ARG A C 1
ATOM 837 O O . ARG A 1 106 ? 15.272 1.107 -1.321 1.00 40.69 106 ARG A O 1
ATOM 844 N N . LEU A 1 107 ? 15.916 0.232 0.638 1.00 43.44 107 LEU A N 1
ATOM 845 C CA . LEU A 1 107 ? 16.167 -1.117 0.110 1.00 43.44 107 LEU A CA 1
ATOM 846 C C . LEU A 1 107 ? 14.876 -1.848 -0.296 1.00 43.44 107 LEU A C 1
ATOM 848 O O . LEU A 1 107 ? 14.900 -2.652 -1.232 1.00 43.44 107 LEU A O 1
ATOM 852 N N . VAL A 1 108 ? 13.748 -1.537 0.349 1.00 45.91 108 VAL A N 1
ATOM 853 C CA . VAL A 1 108 ? 12.437 -2.122 0.031 1.00 45.91 108 VAL A CA 1
ATOM 854 C C . VAL A 1 108 ? 11.776 -1.387 -1.146 1.00 45.91 108 VAL A C 1
ATOM 856 O O . VAL A 1 108 ? 11.219 -2.035 -2.032 1.00 45.91 108 VAL A O 1
ATOM 859 N N . THR A 1 109 ? 11.923 -0.061 -1.237 1.00 43.94 109 THR A N 1
ATOM 860 C CA . THR A 1 109 ? 11.217 0.812 -2.203 1.00 43.94 109 THR A CA 1
ATOM 861 C C . THR A 1 109 ? 12.051 1.320 -3.388 1.00 43.94 109 THR A C 1
ATOM 863 O O . THR A 1 109 ? 11.647 2.275 -4.043 1.00 43.94 109 THR A O 1
ATOM 866 N N . ALA A 1 110 ? 13.180 0.685 -3.737 1.00 36.53 110 ALA A N 1
ATOM 867 C CA . ALA A 1 110 ? 14.029 1.077 -4.879 1.00 36.53 110 ALA A CA 1
ATOM 868 C C . ALA A 1 110 ? 13.358 0.899 -6.273 1.00 36.53 110 ALA A C 1
ATOM 870 O O . ALA A 1 110 ? 13.767 0.051 -7.074 1.00 36.53 110 ALA A O 1
ATOM 871 N N . GLY A 1 111 ? 12.315 1.682 -6.551 1.00 37.50 111 GLY A N 1
ATOM 872 C CA . GLY A 1 111 ? 11.548 1.702 -7.796 1.00 37.50 111 GLY A CA 1
ATOM 873 C C . GLY A 1 111 ? 10.489 2.811 -7.908 1.00 37.50 111 GLY A C 1
ATOM 874 O O . GLY A 1 111 ? 9.999 3.026 -9.010 1.00 37.50 111 GLY A O 1
ATOM 875 N N . LEU A 1 112 ? 10.155 3.537 -6.835 1.00 39.19 112 LEU A N 1
ATOM 876 C CA . LEU A 1 112 ? 9.238 4.686 -6.876 1.00 39.19 112 LEU A CA 1
ATOM 877 C C . LEU A 1 112 ? 9.936 5.912 -6.274 1.00 39.19 112 LEU A C 1
ATOM 879 O O . LEU A 1 112 ? 10.712 5.774 -5.333 1.00 39.19 112 LEU A O 1
ATOM 883 N N . GLY A 1 113 ? 9.727 7.072 -6.897 1.00 35.47 113 GLY A N 1
ATOM 884 C CA . GLY A 1 113 ? 10.442 8.320 -6.631 1.00 35.47 113 GLY A CA 1
ATOM 885 C C . GLY A 1 113 ? 10.502 8.717 -5.155 1.00 35.47 113 GLY A C 1
ATOM 886 O O . GLY A 1 113 ? 9.569 8.499 -4.390 1.00 35.47 113 GLY A O 1
ATOM 887 N N . ASP A 1 114 ? 11.650 9.284 -4.795 1.00 44.53 114 ASP A N 1
ATOM 888 C CA . ASP A 1 114 ? 11.986 9.827 -3.481 1.00 44.53 114 ASP A CA 1
ATOM 889 C C . ASP A 1 114 ? 11.179 11.114 -3.197 1.00 44.53 114 ASP A C 1
ATOM 891 O O . ASP A 1 114 ? 10.837 11.840 -4.133 1.00 44.53 114 ASP A O 1
ATOM 895 N N . ILE A 1 115 ? 10.992 11.410 -1.901 1.00 39.56 115 ILE A N 1
ATOM 896 C CA . ILE A 1 115 ? 10.277 12.540 -1.256 1.00 39.56 115 ILE A CA 1
ATOM 897 C C . ILE A 1 115 ? 8.816 12.222 -0.841 1.00 39.56 115 ILE A C 1
ATOM 899 O O . ILE A 1 115 ? 7.884 12.367 -1.623 1.00 39.56 115 ILE A O 1
ATOM 903 N N . GLY A 1 116 ? 8.615 11.836 0.432 1.00 45.44 116 GLY A N 1
ATOM 904 C CA . GLY A 1 116 ? 7.310 11.905 1.128 1.00 45.44 116 GLY A CA 1
ATOM 905 C C . GLY A 1 116 ? 6.735 10.598 1.697 1.00 45.44 116 GLY A C 1
ATOM 906 O O . GLY A 1 116 ? 5.805 10.637 2.495 1.00 45.44 116 GLY A O 1
ATOM 907 N N . LEU A 1 117 ? 7.289 9.429 1.351 1.00 52.09 117 LEU A N 1
ATOM 908 C CA . LEU A 1 117 ? 6.659 8.136 1.680 1.00 52.09 117 LEU A CA 1
ATOM 909 C C . LEU A 1 117 ? 6.533 7.856 3.191 1.00 52.09 117 LEU A C 1
ATOM 911 O O . LEU A 1 117 ? 5.645 7.123 3.601 1.00 52.09 117 LEU A O 1
ATOM 915 N N . HIS A 1 118 ? 7.365 8.437 4.051 1.00 57.00 118 HIS A N 1
ATOM 916 C CA . HIS A 1 118 ? 7.273 8.191 5.498 1.00 57.00 118 HIS A CA 1
ATOM 917 C C . HIS A 1 118 ? 6.169 8.994 6.199 1.00 57.00 118 HIS A C 1
ATOM 919 O O . HIS A 1 118 ? 5.775 8.636 7.303 1.00 57.00 118 HIS A O 1
ATOM 925 N N . GLU A 1 119 ? 5.656 10.048 5.564 1.00 65.31 119 GLU A N 1
ATOM 926 C CA . GLU A 1 119 ? 4.749 11.015 6.197 1.00 65.31 119 GLU A CA 1
ATOM 927 C C . GLU A 1 119 ? 3.312 10.483 6.303 1.00 65.31 119 GLU A C 1
ATOM 929 O O . GLU A 1 119 ? 2.570 10.844 7.218 1.00 65.31 119 GLU A O 1
ATOM 934 N N . THR A 1 120 ? 2.931 9.574 5.399 1.00 77.56 120 THR A N 1
ATOM 935 C CA . THR A 1 120 ? 1.589 8.973 5.347 1.00 77.56 120 THR A CA 1
ATOM 936 C C . THR A 1 120 ? 1.550 7.496 5.737 1.00 77.56 120 THR A C 1
ATOM 938 O O . THR A 1 120 ? 0.541 6.827 5.517 1.00 77.56 120 THR A O 1
ATOM 941 N N . ALA A 1 121 ? 2.640 6.956 6.285 1.00 85.06 121 ALA A N 1
ATOM 942 C CA . ALA A 1 121 ? 2.737 5.538 6.614 1.00 85.06 121 ALA A CA 1
ATOM 943 C C . ALA A 1 121 ? 1.819 5.156 7.789 1.00 85.06 121 ALA A C 1
ATOM 945 O O . ALA A 1 121 ? 1.862 5.778 8.849 1.00 85.06 121 ALA A O 1
ATOM 946 N N . LEU A 1 122 ? 1.023 4.107 7.592 1.00 88.19 122 LEU A N 1
ATOM 947 C CA . LEU A 1 122 ? 0.243 3.438 8.628 1.00 88.19 122 LEU A CA 1
ATOM 948 C C . LEU A 1 122 ? 1.072 2.320 9.266 1.00 88.19 122 LEU A C 1
ATOM 950 O O . LEU A 1 122 ? 1.656 1.495 8.555 1.00 88.19 122 LEU A O 1
ATOM 954 N N . GLU A 1 123 ? 1.075 2.261 10.598 1.00 88.50 123 GLU A N 1
ATOM 955 C CA . GLU A 1 123 ? 1.773 1.216 11.351 1.00 88.50 123 GLU A CA 1
ATOM 956 C C . GLU A 1 123 ? 0.897 -0.042 11.427 1.00 88.50 123 GLU A C 1
ATOM 958 O O . GLU A 1 123 ? 0.028 -0.176 12.295 1.00 88.50 123 GLU A O 1
ATOM 963 N N . ILE A 1 124 ? 1.098 -0.958 10.476 1.00 90.75 124 ILE A N 1
ATOM 964 C CA . ILE A 1 124 ? 0.258 -2.145 10.309 1.00 90.75 124 ILE A CA 1
ATOM 965 C C . ILE A 1 124 ? 1.068 -3.416 10.568 1.00 90.75 124 ILE A C 1
ATOM 967 O O . ILE A 1 124 ? 2.267 -3.512 10.308 1.00 90.75 124 ILE A O 1
ATOM 971 N N . SER A 1 125 ? 0.422 -4.448 11.097 1.00 90.69 125 SER A N 1
ATOM 972 C CA . SER A 1 125 ? 1.022 -5.775 11.227 1.00 90.69 125 SER A CA 1
ATOM 973 C C . SER A 1 125 ? 0.000 -6.874 10.989 1.00 90.69 125 SER A C 1
ATOM 975 O O . SER A 1 125 ? -1.120 -6.787 11.479 1.00 90.69 125 SER A O 1
ATOM 977 N N . ALA A 1 126 ? 0.400 -7.947 10.311 1.00 90.62 126 ALA A N 1
ATOM 978 C CA . ALA A 1 126 ? -0.386 -9.176 10.239 1.00 90.62 126 ALA A CA 1
ATOM 979 C C . ALA A 1 126 ? 0.099 -10.180 11.290 1.00 90.62 126 ALA A C 1
ATOM 981 O O . ALA A 1 126 ? 1.294 -10.258 11.590 1.00 90.62 126 ALA A O 1
ATOM 982 N N . PHE A 1 127 ? -0.817 -10.965 11.845 1.00 88.19 127 PHE A N 1
ATOM 983 C CA . PHE A 1 127 ? -0.484 -12.029 12.785 1.00 88.19 127 PHE A CA 1
ATOM 984 C C . PHE A 1 127 ? -1.503 -13.165 12.705 1.00 88.19 127 PHE A C 1
ATOM 986 O O . PHE A 1 127 ? -2.645 -12.979 12.287 1.00 88.19 127 PHE A O 1
ATOM 993 N N . LYS A 1 128 ? -1.064 -14.358 13.113 1.00 87.56 128 LYS A N 1
ATOM 994 C CA . LYS A 1 128 ? -1.904 -15.551 13.209 1.00 87.56 128 LYS A CA 1
ATOM 995 C C . LYS A 1 128 ? -2.318 -15.780 14.660 1.00 87.56 128 LYS A C 1
ATOM 997 O O . LYS A 1 128 ? -1.463 -15.759 15.548 1.00 87.56 128 LYS A O 1
ATOM 1002 N N . LEU A 1 129 ? -3.603 -16.022 14.902 1.00 77.38 129 LEU A N 1
ATOM 1003 C CA . LEU A 1 129 ? -4.107 -16.376 16.225 1.00 77.38 129 LEU A CA 1
ATOM 1004 C C . LEU A 1 129 ? -3.802 -17.861 16.494 1.00 77.38 129 LEU A C 1
ATOM 1006 O O . LEU A 1 129 ? -4.353 -18.752 15.851 1.00 77.38 129 LEU A O 1
ATOM 1010 N N . THR A 1 130 ? -2.893 -18.156 17.423 1.00 67.88 130 THR A N 1
ATOM 1011 C CA . THR A 1 130 ? -2.681 -19.528 17.911 1.00 67.88 130 THR A CA 1
ATOM 1012 C C . THR A 1 130 ? -3.677 -19.823 19.035 1.00 67.88 130 THR A C 1
ATOM 1014 O O . THR A 1 130 ? -3.799 -19.022 19.956 1.00 67.88 130 THR A O 1
ATOM 1017 N N . GLN A 1 131 ? -4.397 -20.945 18.938 1.00 54.97 131 GLN A N 1
ATOM 1018 C CA . GLN A 1 131 ? -5.565 -21.317 19.754 1.00 54.97 131 GLN A CA 1
ATOM 1019 C C . GLN A 1 131 ? -5.551 -20.888 21.247 1.00 54.97 131 GLN A C 1
ATOM 1021 O O . GLN A 1 131 ? -4.742 -21.345 22.050 1.00 54.97 131 GLN A O 1
ATOM 1026 N N . ASP A 1 132 ? -6.571 -20.090 21.586 1.00 50.84 132 ASP A N 1
ATOM 1027 C CA . ASP A 1 132 ? -7.580 -20.323 22.640 1.00 50.84 132 ASP A CA 1
ATOM 1028 C C . ASP A 1 132 ? -7.380 -19.869 24.103 1.00 50.84 132 ASP A C 1
ATOM 1030 O O . ASP A 1 132 ? -8.272 -20.127 24.906 1.00 50.84 132 ASP A O 1
ATOM 1034 N N . ARG A 1 133 ? -6.332 -19.124 24.508 1.00 44.72 133 ARG A N 1
ATOM 1035 C CA . ARG A 1 133 ? -6.326 -18.514 25.875 1.00 44.72 133 ARG A CA 1
ATOM 1036 C C . ARG A 1 133 ? -5.752 -17.108 26.070 1.00 44.72 133 ARG A C 1
ATOM 1038 O O . ARG A 1 133 ? -5.937 -16.553 27.150 1.00 44.72 133 ARG A O 1
ATOM 1045 N N . ASP A 1 134 ? -5.162 -16.480 25.058 1.00 47.12 134 ASP A N 1
ATOM 1046 C CA . ASP A 1 134 ? -4.339 -15.277 25.270 1.00 47.12 134 ASP A CA 1
ATOM 1047 C C . ASP A 1 134 ? -4.905 -13.981 24.659 1.00 47.12 134 ASP A C 1
ATOM 1049 O O . ASP A 1 134 ? -4.159 -13.116 24.207 1.00 47.12 134 ASP A O 1
ATOM 1053 N N . TYR A 1 135 ? -6.225 -13.763 24.731 1.00 49.78 135 TYR A N 1
ATOM 1054 C CA . TYR A 1 135 ? -6.797 -12.425 24.473 1.00 49.78 135 TYR A CA 1
ATOM 1055 C C . TYR A 1 135 ? -6.205 -11.346 25.406 1.00 49.78 135 TYR A C 1
ATOM 1057 O O . TYR A 1 135 ? -6.165 -10.170 25.059 1.00 49.78 135 TYR A O 1
ATOM 1065 N N . ALA A 1 136 ? -5.729 -11.741 26.594 1.00 48.28 136 ALA A N 1
ATOM 1066 C CA . ALA A 1 136 ? -5.261 -10.825 27.636 1.00 48.28 136 ALA A CA 1
ATOM 1067 C C . ALA A 1 136 ? -3.780 -10.417 27.516 1.00 48.28 136 ALA A C 1
ATOM 1069 O O . ALA A 1 136 ? -3.333 -9.494 28.198 1.00 48.28 136 ALA A O 1
ATOM 1070 N N . ARG A 1 137 ? -2.990 -11.097 26.682 1.00 46.91 137 ARG A N 1
ATOM 1071 C CA . ARG A 1 137 ? -1.571 -10.791 26.476 1.00 46.91 137 ARG A CA 1
ATOM 1072 C C . ARG A 1 137 ? -1.148 -11.447 25.181 1.00 46.91 137 ARG A C 1
ATOM 1074 O O . ARG A 1 137 ? -0.923 -12.641 25.177 1.00 46.91 137 ARG A O 1
ATOM 1081 N N . PHE A 1 138 ? -0.958 -10.674 24.119 1.00 53.09 138 PHE A N 1
ATOM 1082 C CA . PHE A 1 138 ? -0.142 -11.127 22.994 1.00 53.09 138 PHE A CA 1
ATOM 1083 C C . PHE A 1 138 ? 1.298 -11.284 23.504 1.00 53.09 138 PHE A C 1
ATOM 1085 O O . PHE A 1 138 ? 1.990 -10.267 23.634 1.00 53.09 138 PHE A O 1
ATOM 1092 N N . PRO A 1 139 ? 1.789 -12.491 23.839 1.00 40.38 139 PRO A N 1
ATOM 1093 C CA . PRO A 1 139 ? 3.120 -12.652 24.384 1.00 40.38 139 PRO A CA 1
ATOM 1094 C C . PRO A 1 139 ? 4.025 -12.814 23.172 1.00 40.38 139 PRO A C 1
ATOM 1096 O O . PRO A 1 139 ? 4.315 -13.925 22.752 1.00 40.38 139 PRO A O 1
ATOM 1099 N N . ASN A 1 140 ? 4.403 -11.706 22.536 1.00 44.53 140 ASN A N 1
ATOM 1100 C CA . ASN A 1 140 ? 5.387 -11.721 21.451 1.00 44.53 140 ASN A CA 1
ATOM 1101 C C . ASN A 1 140 ? 5.058 -12.702 20.304 1.00 44.53 140 ASN A C 1
ATOM 1103 O O . ASN A 1 140 ? 5.970 -13.268 19.703 1.00 44.53 140 ASN A O 1
ATOM 1107 N N . GLY A 1 141 ? 3.771 -12.919 19.999 1.00 54.09 141 GLY A N 1
ATOM 1108 C CA . GLY A 1 141 ? 3.386 -13.612 18.770 1.00 54.09 141 GLY A CA 1
ATOM 1109 C C . GLY A 1 141 ? 4.058 -12.921 17.585 1.00 54.09 141 GLY A C 1
ATOM 1110 O O . GLY A 1 141 ? 4.172 -11.693 17.588 1.00 54.09 141 GLY A O 1
ATOM 1111 N N . PHE A 1 142 ? 4.562 -13.693 16.620 1.00 68.50 142 PHE A N 1
ATOM 1112 C CA . PHE A 1 142 ? 5.248 -13.155 15.447 1.00 68.50 142 PHE A CA 1
ATOM 1113 C C . PHE A 1 142 ? 4.313 -12.180 14.718 1.00 68.50 142 PHE A C 1
ATOM 1115 O O . PHE A 1 142 ? 3.389 -12.590 14.018 1.00 68.50 142 PHE A O 1
ATOM 1122 N N . LYS A 1 143 ? 4.523 -10.881 14.945 1.00 79.44 143 LYS A N 1
ATOM 1123 C CA . LYS A 1 143 ? 3.892 -9.810 14.184 1.00 79.44 143 LYS A CA 1
ATOM 1124 C C . LYS A 1 143 ? 4.736 -9.596 12.946 1.00 79.44 143 LYS A C 1
ATOM 1126 O O . LYS A 1 143 ? 5.949 -9.406 13.042 1.00 79.44 143 LYS A O 1
ATOM 1131 N N . PHE A 1 144 ? 4.089 -9.631 11.798 1.00 83.25 144 PHE A N 1
ATOM 1132 C CA . PHE A 1 144 ? 4.740 -9.401 10.525 1.00 83.25 144 PHE A CA 1
ATOM 1133 C C . PHE A 1 144 ? 4.403 -7.979 10.095 1.00 83.25 144 PHE A C 1
ATOM 1135 O O . PHE A 1 144 ? 3.243 -7.721 9.762 1.00 83.25 144 PHE A O 1
ATOM 1142 N N . PRO A 1 145 ? 5.367 -7.045 10.170 1.00 84.94 145 PRO A N 1
ATOM 1143 C CA . PRO A 1 145 ? 5.101 -5.649 9.877 1.00 84.94 145 PRO A CA 1
ATOM 1144 C C . PRO A 1 145 ? 4.726 -5.489 8.406 1.00 84.94 145 PRO A C 1
ATOM 1146 O O . PRO A 1 145 ? 5.310 -6.117 7.518 1.00 84.94 145 PRO A O 1
ATOM 1149 N N . ALA A 1 146 ? 3.757 -4.622 8.163 1.00 85.94 146 ALA A N 1
ATOM 1150 C CA . ALA A 1 146 ? 3.341 -4.184 6.848 1.00 85.94 146 ALA A CA 1
ATOM 1151 C C . ALA A 1 146 ? 3.193 -2.666 6.864 1.00 85.94 146 ALA A C 1
ATOM 1153 O O . ALA A 1 146 ? 2.874 -2.067 7.884 1.00 85.94 146 ALA A O 1
ATOM 1154 N N . CYS A 1 147 ? 3.412 -2.047 5.712 1.00 80.12 147 CYS A N 1
ATOM 1155 C CA . CYS A 1 147 ? 3.246 -0.611 5.555 1.00 80.12 147 CYS A CA 1
ATOM 1156 C C . CYS A 1 147 ? 2.221 -0.353 4.458 1.00 80.12 147 CYS A C 1
ATOM 1158 O O . CYS A 1 147 ? 2.315 -0.939 3.371 1.00 80.12 147 CYS A O 1
ATOM 1160 N N . VAL A 1 148 ? 1.263 0.520 4.750 1.00 84.88 148 VAL A N 1
ATOM 1161 C CA . VAL A 1 148 ? 0.344 1.108 3.774 1.00 84.88 148 VAL A CA 1
ATOM 1162 C C . VAL A 1 148 ? 0.512 2.614 3.865 1.00 84.88 148 VAL A C 1
ATOM 1164 O O . VAL A 1 148 ? 0.674 3.154 4.954 1.00 84.88 148 VAL A O 1
ATOM 1167 N N . HIS A 1 149 ? 0.512 3.278 2.719 1.00 82.56 149 HIS A N 1
ATOM 1168 C CA . HIS A 1 149 ? 0.679 4.720 2.645 1.00 82.56 149 HIS A CA 1
ATOM 1169 C C . HIS A 1 149 ? -0.658 5.362 2.303 1.00 82.56 149 HIS A C 1
ATOM 1171 O O . HIS A 1 149 ? -1.298 4.963 1.327 1.00 82.56 149 HIS A O 1
ATOM 1177 N N . GLY A 1 150 ? -1.051 6.356 3.096 1.00 78.62 150 GLY A N 1
ATOM 1178 C CA . GLY A 1 150 ? -2.149 7.252 2.758 1.00 78.62 150 GLY A CA 1
ATOM 1179 C C . GLY A 1 150 ? -1.828 8.071 1.499 1.00 78.62 150 GLY A C 1
ATOM 1180 O O . GLY A 1 150 ? -0.649 8.269 1.170 1.00 78.62 150 GLY A O 1
ATOM 1181 N N . PRO A 1 151 ? -2.855 8.553 0.782 1.00 77.25 151 PRO A N 1
ATOM 1182 C CA . PRO A 1 151 ? -2.678 9.180 -0.521 1.00 77.25 151 PRO A CA 1
ATOM 1183 C C . PRO A 1 151 ? -1.978 10.540 -0.444 1.00 77.25 151 PRO A C 1
ATOM 1185 O O . PRO A 1 151 ? -1.259 10.876 -1.377 1.00 77.25 151 PRO A O 1
ATOM 1188 N N . ASN A 1 152 ? -2.161 11.307 0.641 1.00 78.56 152 ASN A N 1
ATOM 1189 C CA . ASN A 1 152 ? -1.566 12.636 0.816 1.00 78.56 152 ASN A CA 1
ATOM 1190 C C . ASN A 1 152 ? -1.306 12.973 2.291 1.00 78.56 152 ASN A C 1
ATOM 1192 O O . ASN A 1 152 ? -2.079 12.610 3.169 1.00 78.56 152 ASN A O 1
ATOM 1196 N N . VAL A 1 153 ? -0.263 13.766 2.542 1.00 77.69 153 VAL A N 1
ATOM 1197 C CA . VAL A 1 153 ? 0.152 14.231 3.884 1.00 77.69 153 VAL A CA 1
ATOM 1198 C C . VAL A 1 153 ? -0.829 15.237 4.486 1.00 77.69 153 VAL A C 1
ATOM 1200 O O . VAL A 1 153 ? -0.938 15.370 5.699 1.00 77.69 153 VAL A O 1
ATOM 1203 N N . SER A 1 154 ? -1.559 15.959 3.636 1.00 82.25 154 SER A N 1
ATOM 1204 C CA . SER A 1 154 ? -2.562 16.938 4.060 1.00 82.25 154 SER A CA 1
ATOM 1205 C C . SER A 1 154 ? -3.820 16.304 4.657 1.00 82.25 154 SER A C 1
ATOM 1207 O O . SER A 1 154 ? -4.661 17.028 5.184 1.00 82.25 154 SER A O 1
ATOM 1209 N N . ILE A 1 155 ? -3.982 14.987 4.511 1.00 86.75 155 ILE A N 1
ATOM 1210 C CA . ILE A 1 155 ? -5.113 14.241 5.055 1.00 86.75 155 ILE A CA 1
ATOM 1211 C C . ILE A 1 155 ? -4.764 13.826 6.492 1.00 86.75 155 ILE A C 1
ATOM 1213 O O . ILE A 1 155 ? -3.646 13.349 6.731 1.00 86.75 155 ILE A O 1
ATOM 1217 N N . PRO A 1 156 ? -5.684 14.006 7.455 1.00 91.56 156 PRO A N 1
ATOM 1218 C CA . PRO A 1 156 ? -5.458 13.592 8.835 1.00 91.56 156 PRO A CA 1
ATOM 1219 C C . PRO A 1 156 ? -5.005 12.124 8.970 1.00 91.56 156 PRO A C 1
ATOM 1221 O O . PRO A 1 156 ? -5.548 11.240 8.307 1.00 91.56 156 PRO A O 1
ATOM 1224 N N . ALA A 1 157 ? -4.053 11.884 9.883 1.00 92.62 157 ALA A N 1
ATOM 1225 C CA . ALA A 1 157 ? -3.909 10.661 10.690 1.00 92.62 157 ALA A CA 1
ATOM 1226 C C . ALA A 1 157 ? -5.098 9.713 10.626 1.00 92.62 157 ALA A C 1
ATOM 1228 O O . ALA A 1 157 ? -5.075 8.589 10.108 1.00 92.62 157 ALA A O 1
ATOM 1229 N N . LEU A 1 158 ? -6.148 10.222 11.244 1.00 95.50 158 LEU A N 1
ATOM 1230 C CA . LEU A 1 158 ? -7.299 9.439 11.626 1.00 95.50 158 LEU A CA 1
ATOM 1231 C C . LEU A 1 158 ? -8.255 9.183 10.459 1.00 95.50 158 LEU A C 1
ATOM 1233 O O . LEU A 1 158 ? -8.964 8.181 10.493 1.00 95.50 158 LEU A O 1
ATOM 1237 N N . ASP A 1 159 ? -8.198 9.983 9.390 1.00 95.69 159 ASP A N 1
ATOM 1238 C CA . ASP A 1 159 ? -8.944 9.722 8.151 1.00 95.69 159 ASP A CA 1
ATOM 1239 C C . ASP A 1 159 ? -8.382 8.494 7.420 1.00 95.69 159 ASP A C 1
ATOM 1241 O O . ASP A 1 159 ? -9.141 7.643 6.946 1.00 95.69 159 ASP A O 1
ATOM 1245 N N . ASP A 1 160 ? -7.053 8.338 7.379 1.00 94.00 160 ASP A N 1
ATOM 1246 C CA . ASP A 1 160 ? -6.434 7.125 6.830 1.00 94.00 160 ASP A CA 1
ATOM 1247 C C . ASP A 1 160 ? -6.762 5.896 7.700 1.00 94.00 160 ASP A C 1
ATOM 1249 O O . ASP A 1 160 ? -7.001 4.802 7.182 1.00 94.00 160 ASP A O 1
ATOM 1253 N N . CYS A 1 161 ? -6.838 6.073 9.024 1.00 95.88 161 CYS A N 1
ATOM 1254 C CA . CYS A 1 161 ? -7.254 5.012 9.944 1.00 95.88 161 CYS A CA 1
ATOM 1255 C C . CYS A 1 161 ? -8.730 4.626 9.745 1.00 95.88 161 CYS A C 1
ATOM 1257 O O . CYS A 1 161 ? -9.061 3.442 9.758 1.00 95.88 161 CYS A O 1
ATOM 1259 N N . ALA A 1 162 ? -9.622 5.594 9.512 1.00 96.69 162 ALA A N 1
ATOM 1260 C CA . ALA A 1 162 ? -11.027 5.323 9.204 1.00 96.69 162 ALA A CA 1
ATOM 1261 C C . ALA A 1 162 ? -11.156 4.604 7.854 1.00 96.69 162 ALA A C 1
ATOM 1263 O O . ALA A 1 162 ? -11.896 3.628 7.725 1.00 96.69 162 ALA A O 1
ATOM 1264 N N . SER A 1 163 ? -10.359 5.021 6.868 1.00 95.25 163 SER A N 1
ATOM 1265 C CA . SER A 1 163 ? -10.264 4.357 5.566 1.00 95.25 163 SER A CA 1
ATOM 1266 C C . SER A 1 163 ? -9.817 2.899 5.699 1.00 95.25 163 SER A C 1
ATOM 1268 O O . SER A 1 163 ? -10.347 2.039 4.999 1.00 95.25 163 SER A O 1
ATOM 1270 N N . PHE A 1 164 ? -8.907 2.588 6.630 1.00 95.75 164 PHE A N 1
ATOM 1271 C CA . PHE A 1 164 ? -8.541 1.206 6.950 1.00 95.75 164 PHE A CA 1
ATOM 1272 C C . PHE A 1 164 ? -9.736 0.390 7.466 1.00 95.75 164 PHE A C 1
ATOM 1274 O O . PHE A 1 164 ? -9.916 -0.742 7.023 1.00 95.75 164 PHE A O 1
ATOM 1281 N N . VAL A 1 165 ? -10.573 0.953 8.346 1.00 97.19 165 VAL A N 1
ATOM 1282 C CA . VAL A 1 165 ? -11.778 0.269 8.858 1.00 97.19 165 VAL A CA 1
ATOM 1283 C C . VAL A 1 165 ? -12.753 -0.035 7.719 1.00 97.19 165 VAL A C 1
ATOM 1285 O O . VAL A 1 165 ? -13.202 -1.171 7.585 1.00 97.19 165 VAL A O 1
ATOM 1288 N N . TYR A 1 166 ? -13.023 0.933 6.841 1.00 96.88 166 TYR A N 1
ATOM 1289 C CA . TYR A 1 166 ? -13.882 0.704 5.673 1.00 96.88 166 TYR A CA 1
ATOM 1290 C C . TYR A 1 166 ? -13.282 -0.301 4.682 1.00 96.88 166 TYR A C 1
ATOM 1292 O O . TYR A 1 166 ? -13.995 -1.127 4.113 1.00 96.88 166 TYR A O 1
ATOM 1300 N N . TRP A 1 167 ? -11.965 -0.264 4.486 1.00 95.50 167 TRP A N 1
ATOM 1301 C CA . TRP A 1 167 ? -11.264 -1.217 3.631 1.00 95.50 167 TRP A CA 1
ATOM 1302 C C . TRP A 1 167 ? -11.321 -2.645 4.195 1.00 95.50 167 TRP A C 1
ATOM 1304 O O . TRP A 1 167 ? -11.491 -3.601 3.433 1.00 95.50 167 TRP A O 1
ATOM 1314 N N . ALA A 1 168 ? -11.256 -2.784 5.520 1.00 96.19 168 ALA A N 1
ATOM 1315 C CA . ALA A 1 168 ? -11.470 -4.048 6.209 1.00 96.19 168 ALA A CA 1
ATOM 1316 C C . ALA A 1 168 ? -12.910 -4.553 6.036 1.00 96.19 168 ALA A C 1
ATOM 1318 O O . ALA A 1 168 ? -13.092 -5.715 5.678 1.00 96.19 168 ALA A O 1
ATOM 1319 N N . GLU A 1 169 ? -13.924 -3.695 6.215 1.00 95.56 169 GLU A N 1
ATOM 1320 C CA . GLU A 1 169 ? -15.342 -4.046 5.996 1.00 95.56 169 GLU A CA 1
ATOM 1321 C C . GLU A 1 169 ? -15.606 -4.560 4.576 1.00 95.56 169 GLU A C 1
ATOM 1323 O O . GLU A 1 169 ? -16.395 -5.482 4.376 1.00 95.56 169 GLU A O 1
ATOM 1328 N N . ALA A 1 170 ? -14.906 -4.010 3.582 1.00 95.69 170 ALA A N 1
ATOM 1329 C CA . ALA A 1 170 ? -14.978 -4.474 2.199 1.00 95.69 170 ALA A CA 1
ATOM 1330 C C . ALA A 1 170 ? -14.271 -5.828 1.957 1.00 95.69 170 ALA A C 1
ATOM 1332 O O . ALA A 1 170 ? -14.282 -6.332 0.833 1.00 95.69 170 ALA A O 1
ATOM 1333 N N . GLY A 1 171 ? -13.637 -6.416 2.976 1.00 94.62 171 GLY A N 1
ATOM 1334 C CA . GLY A 1 171 ? -12.896 -7.674 2.876 1.00 94.62 171 GLY A CA 1
ATOM 1335 C C . GLY A 1 171 ? -11.485 -7.520 2.304 1.00 94.62 171 GLY A C 1
ATOM 1336 O O . GLY A 1 171 ? -10.970 -8.460 1.700 1.00 94.62 171 GLY A O 1
ATOM 1337 N N . PHE A 1 172 ? -10.863 -6.349 2.467 1.00 93.88 172 PHE A N 1
ATOM 1338 C CA . PHE A 1 172 ? -9.525 -6.034 1.955 1.00 93.88 172 PHE A CA 1
ATOM 1339 C C . PHE A 1 172 ? -9.350 -6.281 0.443 1.00 93.88 172 PHE A C 1
ATOM 1341 O O . PHE A 1 172 ? -8.439 -7.014 0.041 1.00 93.88 172 PHE A O 1
ATOM 1348 N N . PRO A 1 173 ? -10.179 -5.683 -0.435 1.00 93.94 173 PRO A N 1
ATOM 1349 C CA . PRO A 1 173 ? -10.011 -5.831 -1.876 1.00 93.94 173 PRO A CA 1
ATOM 1350 C C . PRO A 1 173 ? -8.640 -5.303 -2.324 1.00 93.94 173 PRO A C 1
ATOM 1352 O O . PRO A 1 173 ? -8.196 -4.247 -1.870 1.00 93.94 173 PRO A O 1
ATOM 1355 N N . ASN A 1 174 ? -7.987 -6.040 -3.231 1.00 91.38 174 ASN A N 1
ATOM 1356 C CA . ASN A 1 174 ? -6.702 -5.694 -3.858 1.00 91.38 174 ASN A CA 1
ATOM 1357 C C . ASN A 1 174 ? -5.611 -5.232 -2.865 1.00 91.38 174 ASN A C 1
ATOM 1359 O O . ASN A 1 174 ? -5.113 -4.108 -2.974 1.00 91.38 174 ASN A O 1
ATOM 1363 N N . PRO A 1 175 ? -5.207 -6.074 -1.896 1.00 92.31 175 PRO A N 1
ATOM 1364 C CA . PRO A 1 175 ? -4.292 -5.643 -0.855 1.00 92.31 175 PRO A CA 1
ATOM 1365 C C . PRO A 1 175 ? -2.897 -5.321 -1.393 1.00 92.31 175 PRO A C 1
ATOM 1367 O O . PRO A 1 175 ? -2.359 -6.088 -2.200 1.00 92.31 175 PRO A O 1
ATOM 1370 N N . PRO A 1 176 ? -2.256 -4.236 -0.906 1.00 90.75 176 PRO A N 1
ATOM 1371 C CA . PRO A 1 176 ? -0.875 -3.928 -1.244 1.00 90.75 176 PRO A CA 1
ATOM 1372 C C . PRO A 1 176 ? 0.046 -5.126 -1.004 1.00 90.75 176 PRO A C 1
ATOM 1374 O O . PRO A 1 176 ? -0.172 -5.935 -0.096 1.00 90.75 176 PRO A O 1
ATOM 1377 N N . GLN A 1 177 ? 1.116 -5.226 -1.796 1.00 87.94 177 GLN A N 1
ATOM 1378 C CA . GLN A 1 177 ? 2.040 -6.361 -1.714 1.00 87.94 177 GLN A CA 1
ATOM 1379 C C . GLN A 1 177 ? 2.627 -6.533 -0.305 1.00 87.94 177 GLN A C 1
ATOM 1381 O O . GLN A 1 177 ? 2.825 -7.660 0.130 1.00 87.94 177 GLN A O 1
ATOM 1386 N N . THR A 1 178 ? 2.860 -5.437 0.421 1.00 90.00 178 THR A N 1
ATOM 1387 C CA . THR A 1 178 ? 3.338 -5.439 1.813 1.00 90.00 178 THR A CA 1
ATOM 1388 C C . THR A 1 178 ? 2.375 -6.164 2.755 1.00 90.00 178 THR A C 1
ATOM 1390 O O . THR A 1 178 ? 2.808 -6.994 3.549 1.00 90.00 178 THR A O 1
ATOM 1393 N N . ILE A 1 179 ? 1.070 -5.908 2.626 1.00 91.81 179 ILE A N 1
ATOM 1394 C CA . ILE A 1 179 ? 0.015 -6.572 3.402 1.00 91.81 179 ILE A CA 1
ATOM 1395 C C . ILE A 1 179 ? -0.109 -8.035 2.980 1.00 91.81 179 ILE A C 1
ATOM 1397 O O . ILE A 1 179 ? -0.094 -8.923 3.830 1.00 91.81 179 ILE A O 1
ATOM 1401 N N . SER A 1 180 ? -0.142 -8.302 1.672 1.00 92.94 180 SER A N 1
ATOM 1402 C CA . SER A 1 180 ? -0.180 -9.668 1.131 1.00 92.94 180 SER A CA 1
ATOM 1403 C C . SER A 1 180 ? 1.000 -10.517 1.616 1.00 92.94 180 SER A C 1
ATOM 1405 O O . SER A 1 180 ? 0.831 -11.683 1.971 1.00 92.94 180 SER A O 1
ATOM 1407 N N . ASP A 1 181 ? 2.197 -9.931 1.664 1.00 89.81 181 ASP A N 1
ATOM 1408 C CA . ASP A 1 181 ? 3.409 -10.582 2.150 1.00 89.81 181 ASP A CA 1
ATOM 1409 C C . ASP A 1 181 ? 3.357 -10.834 3.653 1.00 89.81 181 ASP A C 1
ATOM 1411 O O . ASP A 1 181 ? 3.725 -11.924 4.085 1.00 89.81 181 ASP A O 1
ATOM 1415 N N . ALA A 1 182 ? 2.883 -9.867 4.441 1.00 89.69 182 ALA A N 1
ATOM 1416 C CA . ALA A 1 182 ? 2.732 -10.030 5.881 1.00 89.69 182 ALA A CA 1
ATOM 1417 C C . ALA A 1 182 ? 1.706 -11.121 6.225 1.00 89.69 182 ALA A C 1
ATOM 1419 O O . ALA A 1 182 ? 1.990 -11.977 7.062 1.00 89.69 182 ALA A O 1
ATOM 1420 N N . ILE A 1 183 ? 0.563 -11.157 5.527 1.00 92.56 183 ILE A N 1
ATOM 1421 C CA . ILE A 1 183 ? -0.445 -12.223 5.650 1.00 92.56 183 ILE A CA 1
ATOM 1422 C C . ILE A 1 183 ? 0.160 -13.577 5.267 1.00 92.56 183 ILE A C 1
ATOM 1424 O O . ILE A 1 183 ? 0.004 -14.559 5.995 1.00 92.56 183 ILE A O 1
ATOM 1428 N N . LEU A 1 184 ? 0.872 -13.647 4.136 1.00 91.81 184 LEU A N 1
ATOM 1429 C CA . LEU A 1 184 ? 1.495 -14.889 3.682 1.00 91.81 184 LEU A CA 1
ATOM 1430 C C . LEU A 1 184 ? 2.552 -15.379 4.674 1.00 91.81 184 LEU A C 1
ATOM 1432 O O . LEU A 1 184 ? 2.619 -16.578 4.920 1.00 91.81 184 LEU A O 1
ATOM 1436 N N . ASN A 1 185 ? 3.340 -14.474 5.257 1.00 90.62 185 ASN A N 1
ATOM 1437 C CA . ASN A 1 185 ? 4.341 -14.809 6.265 1.00 90.62 185 ASN A CA 1
ATOM 1438 C C . ASN A 1 185 ? 3.686 -15.302 7.561 1.00 90.62 185 ASN A C 1
ATOM 1440 O O . ASN A 1 185 ? 4.078 -16.337 8.090 1.00 90.62 185 ASN A O 1
ATOM 1444 N N . ALA A 1 186 ? 2.624 -14.629 8.013 1.00 88.88 186 ALA A N 1
ATOM 1445 C CA . ALA A 1 186 ? 1.843 -15.052 9.172 1.00 88.88 186 ALA A CA 1
ATOM 1446 C C . ALA A 1 186 ? 1.223 -16.443 8.996 1.00 88.88 186 ALA A C 1
ATOM 1448 O O . ALA A 1 186 ? 1.164 -17.225 9.946 1.00 88.88 186 ALA A O 1
ATOM 1449 N N . ARG A 1 187 ? 0.774 -16.763 7.778 1.00 90.19 187 ARG A N 1
ATOM 1450 C CA . ARG A 1 187 ? 0.130 -18.041 7.468 1.00 90.19 187 ARG A CA 1
ATOM 1451 C C . ARG A 1 187 ? 1.131 -19.171 7.219 1.00 90.19 187 ARG A C 1
ATOM 1453 O O . ARG A 1 187 ? 0.953 -20.266 7.747 1.00 90.19 187 ARG A O 1
ATOM 1460 N N . ASP A 1 188 ? 2.142 -18.923 6.391 1.00 91.06 188 ASP A N 1
ATOM 1461 C CA . ASP A 1 188 ? 3.157 -19.896 5.984 1.00 91.06 188 ASP A CA 1
ATOM 1462 C C . ASP A 1 188 ? 4.506 -19.193 5.712 1.00 91.06 188 ASP A C 1
ATOM 1464 O O . ASP A 1 188 ? 4.794 -18.785 4.574 1.00 91.06 188 ASP A O 1
ATOM 1468 N N . PRO A 1 189 ? 5.375 -19.099 6.737 1.00 89.12 189 PRO A N 1
ATOM 1469 C CA . PRO A 1 189 ? 6.689 -18.475 6.611 1.00 89.12 189 PRO A CA 1
ATOM 1470 C C . PRO A 1 189 ? 7.579 -19.128 5.543 1.00 89.12 189 PRO A C 1
ATOM 1472 O O . PRO A 1 189 ? 8.378 -18.454 4.891 1.00 89.12 189 PRO A O 1
ATOM 1475 N N . VAL A 1 190 ? 7.445 -20.442 5.321 1.00 91.19 190 VAL A N 1
ATOM 1476 C CA . VAL A 1 190 ? 8.275 -21.182 4.356 1.00 91.19 190 VAL A CA 1
ATOM 1477 C C . VAL A 1 190 ? 7.865 -20.832 2.929 1.00 91.19 190 VAL A C 1
ATOM 1479 O O . VAL A 1 190 ? 8.720 -20.608 2.064 1.00 91.19 190 VAL A O 1
ATOM 1482 N N . LYS A 1 191 ? 6.558 -20.768 2.662 1.00 92.62 191 LYS A N 1
ATOM 1483 C CA . LYS A 1 191 ? 6.035 -20.333 1.362 1.00 92.62 191 LYS A CA 1
ATOM 1484 C C . LYS A 1 191 ? 6.338 -18.861 1.104 1.00 92.62 191 LYS A C 1
ATOM 1486 O O . LYS A 1 191 ? 6.731 -18.529 -0.018 1.00 92.62 191 LYS A O 1
ATOM 1491 N N . TRP A 1 192 ? 6.223 -18.007 2.121 1.00 91.25 192 TRP A N 1
ATOM 1492 C CA . TRP A 1 192 ? 6.638 -16.608 2.033 1.00 91.25 192 TRP A CA 1
ATOM 1493 C C . TRP A 1 192 ? 8.118 -16.482 1.648 1.00 91.25 192 TRP A C 1
ATOM 1495 O O . TRP A 1 192 ? 8.427 -15.826 0.652 1.00 91.25 192 TRP A O 1
ATOM 1505 N N . GLN A 1 193 ? 9.019 -17.190 2.339 1.00 88.06 193 GLN A N 1
ATOM 1506 C CA . GLN A 1 193 ? 10.457 -17.136 2.057 1.00 88.06 193 GLN A CA 1
ATOM 1507 C C . GLN A 1 193 ? 10.772 -17.549 0.613 1.00 88.06 193 GLN A C 1
ATOM 1509 O O . GLN A 1 193 ? 11.509 -16.858 -0.090 1.00 88.06 193 GLN A O 1
ATOM 1514 N N . LYS A 1 194 ? 10.150 -18.629 0.120 1.00 92.81 194 LYS A N 1
ATOM 1515 C CA . LYS A 1 194 ? 10.294 -19.054 -1.283 1.00 92.81 194 LYS A CA 1
ATOM 1516 C C . LYS A 1 194 ? 9.821 -17.978 -2.262 1.00 92.81 194 LYS A C 1
ATOM 1518 O O . LYS A 1 194 ? 10.471 -17.754 -3.282 1.00 92.81 194 LYS A O 1
ATOM 1523 N N . ALA A 1 195 ? 8.705 -17.310 -1.971 1.00 89.19 195 ALA A N 1
ATOM 1524 C CA . ALA A 1 195 ? 8.178 -16.240 -2.815 1.00 89.19 195 ALA A CA 1
ATOM 1525 C C . ALA A 1 195 ? 9.093 -15.003 -2.827 1.00 89.19 195 ALA A C 1
ATOM 1527 O O . ALA A 1 195 ? 9.258 -14.379 -3.880 1.00 89.19 195 ALA A O 1
ATOM 1528 N N . VAL A 1 196 ? 9.700 -14.657 -1.688 1.00 85.56 196 VAL A N 1
ATOM 1529 C CA . VAL A 1 196 ? 10.699 -13.580 -1.579 1.00 85.56 196 VAL A CA 1
ATOM 1530 C C . VAL A 1 196 ? 11.953 -13.929 -2.380 1.00 85.56 196 VAL A C 1
ATOM 1532 O O . VAL A 1 196 ? 12.401 -13.125 -3.200 1.00 85.56 196 VAL A O 1
ATOM 1535 N N . ASP A 1 197 ? 12.477 -15.146 -2.223 1.00 90.06 197 ASP A N 1
ATOM 1536 C CA . ASP A 1 197 ? 13.666 -15.609 -2.944 1.00 90.06 197 ASP A CA 1
ATOM 1537 C C . ASP A 1 197 ? 13.443 -15.622 -4.461 1.00 90.06 197 ASP A C 1
ATOM 1539 O O . ASP A 1 197 ? 14.312 -15.194 -5.227 1.00 90.06 197 ASP A O 1
ATOM 1543 N N . MET A 1 198 ? 12.268 -16.075 -4.904 1.00 92.31 198 MET A N 1
ATOM 1544 C CA . MET A 1 198 ? 11.881 -16.052 -6.315 1.00 92.31 198 MET A CA 1
ATOM 1545 C C . MET A 1 198 ? 11.831 -14.623 -6.856 1.00 92.31 198 MET A C 1
ATOM 1547 O O . MET A 1 198 ? 12.477 -14.338 -7.862 1.00 92.31 198 MET A O 1
ATOM 1551 N N . ARG A 1 199 ? 11.162 -13.695 -6.160 1.00 88.69 199 ARG A N 1
ATOM 1552 C CA . ARG A 1 199 ? 11.114 -12.278 -6.561 1.00 88.69 199 ARG A CA 1
ATOM 1553 C C . ARG A 1 199 ? 12.500 -11.643 -6.609 1.00 88.69 199 ARG A C 1
ATOM 1555 O O . ARG A 1 199 ? 12.807 -10.910 -7.549 1.00 88.69 199 ARG A O 1
ATOM 1562 N N . ALA A 1 200 ? 13.364 -11.957 -5.646 1.00 86.75 200 ALA A N 1
ATOM 1563 C CA . ALA A 1 200 ? 14.743 -11.483 -5.637 1.00 86.75 200 ALA A CA 1
ATOM 1564 C C . ALA A 1 200 ? 15.531 -11.992 -6.856 1.00 86.75 200 ALA A C 1
ATOM 1566 O O . ALA A 1 200 ? 16.298 -11.230 -7.449 1.00 86.75 200 ALA A O 1
ATOM 1567 N N . ARG A 1 201 ? 15.332 -13.252 -7.265 1.00 92.19 201 ARG A N 1
ATOM 1568 C CA . ARG A 1 201 ? 15.936 -13.812 -8.487 1.00 92.19 201 ARG A CA 1
ATOM 1569 C C . ARG A 1 201 ? 15.407 -13.121 -9.739 1.00 92.19 201 ARG A C 1
ATOM 1571 O O . ARG A 1 201 ? 16.214 -12.574 -10.489 1.00 92.19 201 ARG A O 1
ATOM 1578 N N . THR A 1 202 ? 14.086 -13.038 -9.903 1.00 92.00 202 THR A N 1
ATOM 1579 C CA . THR A 1 202 ? 13.452 -12.366 -11.048 1.00 92.00 202 THR A CA 1
ATOM 1580 C C . THR A 1 202 ? 13.908 -10.912 -11.167 1.00 92.00 202 THR A C 1
ATOM 1582 O O . THR A 1 202 ? 14.239 -10.457 -12.258 1.00 92.00 202 THR A O 1
ATOM 1585 N N . ARG A 1 203 ? 14.019 -10.180 -10.048 1.00 87.62 203 ARG A N 1
ATOM 1586 C CA . ARG A 1 203 ? 14.512 -8.793 -10.046 1.00 87.62 203 ARG A CA 1
ATOM 1587 C C . ARG A 1 203 ? 15.965 -8.699 -10.507 1.00 87.62 203 ARG A C 1
ATOM 1589 O O . ARG A 1 203 ? 16.294 -7.821 -11.300 1.00 87.62 203 ARG A O 1
ATOM 1596 N N . ARG A 1 204 ? 16.843 -9.599 -10.048 1.00 92.06 204 ARG A N 1
ATOM 1597 C CA . ARG A 1 204 ? 18.248 -9.639 -10.498 1.00 92.06 204 ARG A CA 1
ATOM 1598 C C . ARG A 1 204 ? 18.345 -9.931 -11.992 1.00 92.06 204 ARG A C 1
ATOM 1600 O O . ARG A 1 204 ? 19.153 -9.308 -12.673 1.00 92.06 204 ARG A O 1
ATOM 1607 N N . GLU A 1 205 ? 17.536 -10.855 -12.497 1.00 92.62 205 GLU A N 1
ATOM 1608 C CA . GLU A 1 205 ? 17.483 -11.184 -13.923 1.00 92.62 205 GLU A CA 1
ATOM 1609 C C . GLU A 1 205 ? 16.959 -10.009 -14.749 1.00 92.62 205 GLU A C 1
ATOM 1611 O O . GLU A 1 205 ? 17.611 -9.608 -15.710 1.00 92.62 205 GLU A O 1
ATOM 1616 N N . ALA A 1 206 ? 15.862 -9.376 -14.327 1.00 89.69 206 ALA A N 1
ATOM 1617 C CA . ALA A 1 206 ? 15.312 -8.194 -14.986 1.00 89.69 206 ALA A CA 1
ATOM 1618 C C . ALA A 1 206 ? 16.330 -7.044 -15.055 1.00 89.69 206 ALA A C 1
ATOM 1620 O O . ALA A 1 206 ? 16.486 -6.422 -16.104 1.00 89.69 206 ALA A O 1
ATOM 1621 N N . LEU A 1 207 ? 17.085 -6.802 -13.977 1.00 92.69 207 LEU A N 1
ATOM 1622 C CA . LEU A 1 207 ? 18.158 -5.803 -13.964 1.00 92.69 207 LEU A CA 1
ATOM 1623 C C . LEU A 1 207 ? 19.303 -6.162 -14.922 1.00 92.69 207 LEU A C 1
ATOM 1625 O O . LEU A 1 207 ? 19.836 -5.279 -15.595 1.00 92.69 207 LEU A O 1
ATOM 1629 N N . ARG A 1 208 ? 19.674 -7.446 -15.013 1.00 94.25 208 ARG A N 1
ATOM 1630 C CA . ARG A 1 208 ? 20.673 -7.918 -15.987 1.00 94.25 208 ARG A CA 1
ATOM 1631 C C . ARG A 1 208 ? 20.195 -7.682 -17.418 1.00 94.25 208 ARG A C 1
ATOM 1633 O O . ARG A 1 208 ? 20.948 -7.132 -18.217 1.00 94.25 208 ARG A O 1
ATOM 1640 N N . PHE A 1 209 ? 18.945 -8.026 -17.722 1.00 92.81 209 PHE A N 1
ATOM 1641 C CA . PHE A 1 209 ? 18.354 -7.776 -19.035 1.00 92.81 209 PHE A CA 1
ATOM 1642 C C . PHE A 1 209 ? 18.253 -6.282 -19.352 1.00 92.81 209 PHE A C 1
ATOM 1644 O O . PHE A 1 209 ? 18.587 -5.876 -20.462 1.00 92.81 209 PHE A O 1
ATOM 1651 N N . ALA A 1 210 ? 17.854 -5.444 -18.393 1.00 92.62 210 ALA A N 1
ATOM 1652 C CA . ALA A 1 210 ? 17.781 -3.997 -18.581 1.00 92.62 210 ALA A CA 1
ATOM 1653 C C . ALA A 1 210 ? 19.154 -3.391 -18.915 1.00 92.62 210 ALA A C 1
ATOM 1655 O O . ALA A 1 210 ? 19.262 -2.600 -19.853 1.00 92.62 210 ALA A O 1
ATOM 1656 N N . ARG A 1 211 ? 20.210 -3.820 -18.210 1.00 94.94 211 ARG A N 1
ATOM 1657 C CA . ARG A 1 211 ? 21.589 -3.400 -18.495 1.00 94.94 211 ARG A CA 1
ATOM 1658 C C . ARG A 1 211 ? 22.033 -3.822 -19.893 1.00 94.94 211 ARG A C 1
ATOM 1660 O O . ARG A 1 211 ? 22.511 -2.989 -20.653 1.00 94.94 211 ARG A O 1
ATOM 1667 N N . MET A 1 212 ? 21.799 -5.081 -20.257 1.00 94.38 212 MET A N 1
ATOM 1668 C CA . MET A 1 212 ? 22.148 -5.592 -21.585 1.00 94.38 212 MET A CA 1
ATOM 1669 C C . MET A 1 212 ? 21.412 -4.834 -22.701 1.00 94.38 212 MET A C 1
ATOM 1671 O O . MET A 1 212 ? 22.006 -4.508 -23.724 1.00 94.38 212 MET A O 1
ATOM 1675 N N . ARG A 1 213 ? 20.134 -4.481 -22.498 1.00 94.19 213 ARG A N 1
ATOM 1676 C CA . ARG A 1 213 ? 19.378 -3.648 -23.451 1.00 94.19 213 ARG A CA 1
ATOM 1677 C C . ARG A 1 213 ? 19.988 -2.256 -23.610 1.00 94.19 213 ARG A C 1
ATOM 1679 O O . ARG A 1 213 ? 20.057 -1.766 -24.733 1.00 94.19 213 ARG A O 1
ATOM 1686 N N . GLN A 1 214 ? 20.433 -1.630 -22.520 1.00 93.62 214 GLN A N 1
ATOM 1687 C CA . GLN A 1 214 ? 21.122 -0.337 -22.587 1.00 93.62 214 GLN A CA 1
ATOM 1688 C C . GLN A 1 214 ? 22.448 -0.444 -23.347 1.00 93.62 214 GLN A C 1
ATOM 1690 O O . GLN A 1 214 ? 22.721 0.388 -24.209 1.00 93.62 214 GLN A O 1
ATOM 1695 N N . GLU A 1 215 ? 23.246 -1.478 -23.079 1.00 95.31 215 GLU A N 1
ATOM 1696 C CA . GLU A 1 215 ? 24.517 -1.719 -23.775 1.00 95.31 215 GLU A CA 1
ATOM 1697 C C . GLU A 1 215 ? 24.313 -1.914 -25.282 1.00 95.31 215 GLU A C 1
ATOM 1699 O O . GLU A 1 215 ? 24.995 -1.269 -26.079 1.00 95.31 215 GLU A O 1
ATOM 1704 N N . LEU A 1 216 ? 23.327 -2.725 -25.680 1.00 95.56 216 LEU A N 1
ATOM 1705 C CA . LEU A 1 216 ? 22.976 -2.923 -27.089 1.00 95.56 216 LEU A CA 1
ATOM 1706 C C . LEU A 1 216 ? 22.521 -1.620 -27.753 1.00 95.56 216 LEU A C 1
ATOM 1708 O O . LEU A 1 216 ? 22.978 -1.301 -28.848 1.00 95.56 216 LEU A O 1
ATOM 1712 N N . TYR A 1 217 ? 21.680 -0.837 -27.076 1.00 94.69 217 TYR A N 1
ATOM 1713 C CA . TYR A 1 217 ? 21.238 0.463 -27.579 1.00 94.69 217 TYR A CA 1
ATOM 1714 C C . TYR A 1 217 ? 22.413 1.434 -27.784 1.00 94.69 217 TYR A C 1
ATOM 1716 O O . TYR A 1 217 ? 22.496 2.124 -28.802 1.00 94.69 217 TYR A O 1
ATOM 1724 N N . HIS A 1 218 ? 23.358 1.473 -26.841 1.00 94.38 218 HIS A N 1
ATOM 1725 C CA . HIS A 1 218 ? 24.563 2.288 -26.973 1.00 94.38 218 HIS A CA 1
ATOM 1726 C C . HIS A 1 218 ? 25.471 1.809 -28.111 1.00 94.38 218 HIS A C 1
ATOM 1728 O O . HIS A 1 218 ? 25.976 2.644 -28.865 1.00 94.38 218 HIS A O 1
ATOM 1734 N N . ALA A 1 219 ? 25.646 0.496 -28.266 1.00 95.50 219 ALA A N 1
ATOM 1735 C CA . ALA A 1 219 ? 26.437 -0.090 -29.343 1.00 95.50 219 ALA A CA 1
ATOM 1736 C C . ALA A 1 219 ? 25.840 0.222 -30.724 1.00 95.50 219 ALA A C 1
ATOM 1738 O O . ALA A 1 219 ? 26.562 0.678 -31.610 1.00 95.50 219 ALA A O 1
ATOM 1739 N N . GLU A 1 220 ? 24.522 0.075 -30.887 1.00 95.38 220 GLU A N 1
ATOM 1740 C CA . GLU A 1 220 ? 23.830 0.400 -32.139 1.00 95.38 220 GLU A CA 1
ATOM 1741 C C . GLU A 1 220 ? 23.986 1.888 -32.491 1.00 95.38 220 GLU A C 1
ATOM 1743 O O . GLU A 1 220 ? 24.251 2.249 -33.642 1.00 95.38 220 GLU A O 1
ATOM 1748 N N . ARG A 1 221 ? 23.881 2.771 -31.488 1.00 94.19 221 ARG A N 1
ATOM 1749 C CA . ARG A 1 221 ? 24.074 4.212 -31.687 1.00 94.19 221 ARG A CA 1
ATOM 1750 C C . ARG A 1 221 ? 25.492 4.535 -32.160 1.00 94.19 221 ARG A C 1
ATOM 1752 O O . ARG A 1 221 ? 25.650 5.342 -33.073 1.00 94.19 221 ARG A O 1
ATOM 1759 N N . LEU A 1 222 ? 26.506 3.911 -31.559 1.00 96.00 222 LEU A N 1
ATOM 1760 C CA . LEU A 1 222 ? 27.907 4.083 -31.958 1.00 96.00 222 LEU A CA 1
ATOM 1761 C C . LEU A 1 222 ? 28.165 3.550 -33.370 1.00 96.00 222 LEU A C 1
ATOM 1763 O O . LEU A 1 222 ? 28.864 4.191 -34.152 1.00 96.00 222 LEU A O 1
ATOM 1767 N N . GLU A 1 223 ? 27.578 2.407 -33.724 1.00 94.69 223 GLU A N 1
ATOM 1768 C CA . GLU A 1 223 ? 27.706 1.844 -35.066 1.00 94.69 223 GLU A CA 1
ATOM 1769 C C . GLU A 1 223 ? 27.073 2.758 -36.122 1.00 94.69 223 GLU A C 1
ATOM 1771 O O . GLU A 1 223 ? 27.659 2.982 -37.183 1.00 94.69 223 GLU A O 1
ATOM 1776 N N . ARG A 1 224 ? 25.905 3.338 -35.821 1.00 92.38 224 ARG A N 1
ATOM 1777 C CA . ARG A 1 224 ? 25.245 4.307 -36.702 1.00 92.38 224 ARG A CA 1
ATOM 1778 C C . ARG A 1 224 ? 26.114 5.543 -36.923 1.00 92.38 224 ARG A C 1
ATOM 1780 O O . ARG A 1 224 ? 26.353 5.900 -38.071 1.00 92.38 224 ARG A O 1
ATOM 1787 N N . GLN A 1 225 ? 26.662 6.113 -35.850 1.00 93.69 225 GLN A N 1
ATOM 1788 C CA . GLN A 1 225 ? 27.583 7.252 -35.932 1.00 93.69 225 GLN A CA 1
ATOM 1789 C C . GLN A 1 225 ? 28.838 6.926 -36.747 1.00 93.69 225 GLN A C 1
ATOM 1791 O O . GLN A 1 225 ? 29.284 7.740 -37.550 1.00 93.69 225 GLN A O 1
ATOM 1796 N N . ARG A 1 226 ? 29.396 5.719 -36.587 1.00 93.25 226 ARG A N 1
ATOM 1797 C CA . ARG A 1 226 ? 30.550 5.274 -37.377 1.00 93.25 226 ARG A CA 1
ATOM 1798 C C . ARG A 1 226 ? 30.215 5.194 -38.868 1.00 93.25 226 ARG A C 1
ATOM 1800 O O . ARG A 1 226 ? 30.997 5.675 -39.681 1.00 93.25 226 ARG A O 1
ATOM 1807 N N . LYS A 1 227 ? 29.063 4.611 -39.218 1.00 90.62 227 LYS A N 1
ATOM 1808 C CA . LYS A 1 227 ? 28.598 4.511 -40.612 1.00 90.62 227 LYS A CA 1
A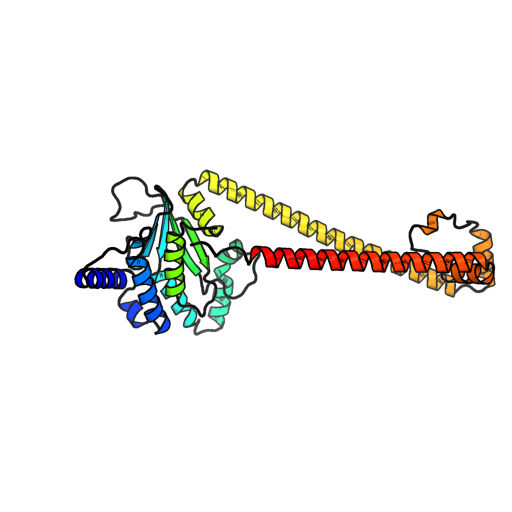TOM 1809 C C . LYS A 1 227 ? 28.337 5.889 -41.226 1.00 90.62 227 LYS A C 1
ATOM 1811 O O . LYS A 1 227 ? 28.660 6.098 -42.391 1.00 90.62 227 LYS A O 1
ATOM 1816 N N . GLU A 1 228 ? 27.782 6.823 -40.456 1.00 89.31 228 GLU A N 1
ATOM 1817 C CA . GLU A 1 228 ? 27.579 8.214 -40.882 1.00 89.31 228 GLU A CA 1
ATOM 1818 C C . GLU A 1 228 ? 28.916 8.924 -41.137 1.00 89.31 228 GLU A C 1
ATOM 1820 O O . GLU A 1 228 ? 29.103 9.491 -42.211 1.00 89.31 228 GLU A O 1
ATOM 1825 N N . ALA A 1 229 ? 29.879 8.808 -40.219 1.00 92.56 229 ALA A N 1
ATOM 1826 C CA . ALA A 1 229 ? 31.207 9.404 -40.374 1.00 92.56 229 ALA A CA 1
ATOM 1827 C C . ALA A 1 229 ? 31.983 8.833 -41.577 1.00 92.56 229 ALA A C 1
ATOM 1829 O O . ALA A 1 229 ? 32.638 9.577 -42.305 1.00 92.56 229 ALA A O 1
ATOM 1830 N N . GLU A 1 230 ? 31.895 7.521 -41.819 1.00 90.31 230 GLU A N 1
ATOM 1831 C CA . GLU A 1 230 ? 32.500 6.880 -42.993 1.00 90.31 230 GLU A CA 1
ATOM 1832 C C . GLU A 1 230 ? 31.853 7.370 -44.297 1.00 90.31 230 GLU A C 1
ATOM 1834 O O . GLU A 1 230 ? 32.553 7.708 -45.253 1.00 90.31 230 GLU A O 1
ATOM 1839 N N . ALA A 1 231 ? 30.521 7.492 -44.320 1.00 84.19 231 ALA A N 1
ATOM 1840 C CA . ALA A 1 231 ? 29.803 8.040 -45.466 1.00 84.19 231 ALA A CA 1
ATOM 1841 C C . ALA A 1 231 ? 30.157 9.517 -45.727 1.00 84.19 231 ALA A C 1
ATOM 1843 O O . ALA A 1 231 ? 30.255 9.929 -46.883 1.00 84.19 231 ALA A O 1
ATOM 1844 N N . GLU A 1 232 ? 30.361 10.323 -44.684 1.00 87.69 232 GLU A N 1
ATOM 1845 C CA . GLU A 1 232 ? 30.808 11.714 -44.812 1.00 87.69 232 GLU A CA 1
ATOM 1846 C C . GLU A 1 232 ? 32.249 11.824 -45.318 1.00 87.69 232 GLU A C 1
ATOM 1848 O O . GLU A 1 232 ? 32.512 12.627 -46.217 1.00 87.69 232 GLU A O 1
ATOM 1853 N N . ALA A 1 233 ? 33.166 10.999 -44.807 1.00 88.56 233 ALA A N 1
ATOM 1854 C CA . ALA A 1 233 ? 34.545 10.942 -45.289 1.00 88.56 233 ALA A CA 1
ATOM 1855 C C . ALA A 1 233 ? 34.599 10.566 -46.778 1.00 88.56 233 ALA A C 1
ATOM 1857 O O . ALA A 1 233 ? 35.333 11.182 -47.553 1.00 88.56 233 ALA A O 1
ATOM 1858 N N . GLU A 1 234 ? 33.760 9.619 -47.202 1.00 81.62 234 GLU A N 1
ATOM 1859 C CA . GLU A 1 234 ? 33.661 9.225 -48.605 1.00 81.62 234 GLU A CA 1
ATOM 1860 C C . GLU A 1 234 ? 33.075 10.342 -49.479 1.00 81.62 234 GLU A C 1
ATOM 1862 O O . GLU A 1 234 ? 33.589 10.624 -50.563 1.00 81.62 234 GLU A O 1
ATOM 1867 N N . ARG A 1 235 ? 32.058 11.066 -48.989 1.00 76.31 235 ARG A N 1
ATOM 1868 C CA . ARG A 1 235 ? 31.543 12.264 -49.675 1.00 76.31 235 ARG A CA 1
ATOM 1869 C C . ARG A 1 235 ? 32.631 13.317 -49.847 1.00 76.31 235 ARG A C 1
ATOM 1871 O O . ARG A 1 235 ? 32.746 13.883 -50.930 1.00 76.31 235 ARG A O 1
ATOM 1878 N N . GLN A 1 236 ? 33.430 13.573 -48.813 1.00 85.69 236 GLN A N 1
ATOM 1879 C CA . GLN A 1 236 ? 34.543 14.520 -48.890 1.00 85.69 236 GLN A CA 1
ATOM 1880 C C . GLN A 1 236 ? 35.609 14.058 -49.893 1.00 85.69 236 GLN A C 1
ATOM 1882 O O . GLN A 1 236 ? 36.055 14.865 -50.710 1.00 85.69 236 GLN A O 1
ATOM 1887 N N . ARG A 1 237 ? 35.960 12.762 -49.899 1.00 90.88 237 ARG A N 1
ATOM 1888 C CA . ARG A 1 237 ? 36.878 12.169 -50.884 1.00 90.88 237 ARG A CA 1
ATOM 1889 C C . ARG A 1 237 ? 36.376 12.393 -52.310 1.00 90.88 237 ARG A C 1
ATOM 1891 O O . ARG A 1 237 ? 37.113 12.946 -53.123 1.00 90.88 237 ARG A O 1
ATOM 1898 N N . ILE A 1 238 ? 35.121 12.045 -52.594 1.00 79.44 238 ILE A N 1
ATOM 1899 C CA . ILE A 1 238 ? 34.497 12.242 -53.912 1.00 79.44 238 ILE A CA 1
ATOM 1900 C C . ILE A 1 238 ? 34.480 13.728 -54.294 1.00 79.44 238 ILE A C 1
ATOM 1902 O O . ILE A 1 238 ? 34.849 14.066 -55.416 1.00 79.44 238 ILE A O 1
ATOM 1906 N N . MET A 1 239 ? 34.111 14.626 -53.371 1.00 75.75 239 MET A N 1
ATOM 1907 C CA . MET A 1 239 ? 34.116 16.076 -53.621 1.00 75.75 239 MET A CA 1
ATOM 1908 C C . MET A 1 239 ? 35.519 16.630 -53.907 1.00 75.75 239 MET A C 1
ATOM 1910 O O . MET A 1 239 ? 35.641 17.628 -54.614 1.00 75.75 239 MET A O 1
ATOM 1914 N N . SER A 1 240 ? 36.572 15.998 -53.379 1.00 86.88 240 SER A N 1
ATOM 1915 C CA . SER A 1 240 ? 37.964 16.387 -53.640 1.00 86.88 240 SER A CA 1
ATOM 1916 C C . SER A 1 240 ? 38.516 15.895 -54.985 1.00 86.88 240 SER A C 1
ATOM 1918 O O . SER A 1 240 ? 39.564 16.370 -55.426 1.00 86.88 240 SER A O 1
ATOM 1920 N N . LEU A 1 241 ? 37.826 14.974 -55.668 1.00 84.88 241 LEU A N 1
ATOM 1921 C CA . LEU A 1 241 ? 38.226 14.504 -56.991 1.00 84.88 241 LEU A CA 1
ATOM 1922 C C . LEU A 1 241 ? 37.797 15.498 -58.077 1.00 84.88 241 LEU A C 1
ATOM 1924 O O . LEU A 1 241 ? 36.664 15.970 -58.121 1.00 84.88 241 LEU A O 1
ATOM 1928 N N . GLY A 1 242 ? 38.693 15.770 -59.029 1.00 84.50 242 GLY A N 1
ATOM 1929 C CA . GLY A 1 242 ? 38.330 16.482 -60.255 1.00 84.50 242 GLY A CA 1
ATOM 1930 C C . GLY A 1 242 ? 37.541 15.599 -61.233 1.00 84.50 242 GLY A C 1
ATOM 1931 O O . GLY A 1 242 ? 37.599 14.371 -61.169 1.00 84.50 242 GLY A O 1
ATOM 1932 N N . TRP A 1 243 ? 36.874 16.214 -62.219 1.00 75.56 243 TRP A N 1
ATOM 1933 C CA . TRP A 1 243 ? 36.048 15.519 -63.227 1.00 75.56 243 TRP A CA 1
ATOM 1934 C C . TRP A 1 243 ? 36.736 14.336 -63.930 1.00 75.56 243 TRP A C 1
ATOM 1936 O O . TRP A 1 243 ? 36.088 13.331 -64.205 1.00 75.56 243 TRP A O 1
ATOM 1946 N N . ARG A 1 244 ? 38.045 14.426 -64.208 1.00 79.88 244 ARG A N 1
ATOM 1947 C CA . ARG A 1 244 ? 38.815 13.317 -64.806 1.00 79.88 244 ARG A CA 1
ATOM 1948 C C . ARG A 1 244 ? 38.948 12.124 -63.851 1.00 79.88 244 ARG A C 1
ATOM 1950 O O . ARG A 1 244 ? 38.748 10.998 -64.282 1.00 79.88 244 ARG A O 1
ATOM 1957 N N . GLY A 1 245 ? 39.194 12.383 -62.564 1.00 80.19 245 GLY A N 1
ATOM 1958 C CA . GLY A 1 245 ? 39.305 11.346 -61.533 1.00 80.19 245 GLY A CA 1
ATOM 1959 C C . GLY A 1 245 ? 37.993 10.595 -61.308 1.00 80.19 245 GLY A C 1
ATOM 1960 O O . GLY A 1 245 ? 38.005 9.375 -61.204 1.00 80.19 245 GLY A O 1
ATOM 1961 N N . LEU A 1 246 ? 36.855 11.297 -61.347 1.00 79.31 246 LEU A N 1
ATOM 1962 C CA . LEU A 1 246 ? 35.529 10.668 -61.264 1.00 79.31 246 LEU A CA 1
ATOM 1963 C C . LEU A 1 246 ? 35.238 9.740 -62.455 1.00 79.31 246 LEU A C 1
ATOM 1965 O O . LEU A 1 246 ? 34.679 8.659 -62.280 1.00 79.31 246 LEU A O 1
ATOM 1969 N N . ILE A 1 247 ? 35.613 10.151 -63.673 1.00 76.19 247 ILE A N 1
ATOM 1970 C CA . ILE A 1 247 ? 35.417 9.344 -64.888 1.00 76.19 247 ILE A CA 1
ATOM 1971 C C . ILE A 1 247 ? 36.312 8.101 -64.866 1.00 76.19 247 ILE A C 1
ATOM 1973 O O . ILE A 1 247 ? 35.852 7.020 -65.236 1.00 76.19 247 ILE A O 1
ATOM 1977 N N . ASP A 1 248 ? 37.563 8.237 -64.427 1.00 80.00 248 ASP A N 1
ATOM 1978 C CA . ASP A 1 248 ? 38.488 7.109 -64.327 1.00 80.00 248 ASP A CA 1
ATOM 1979 C C . ASP A 1 248 ? 38.056 6.123 -63.237 1.00 80.00 248 ASP A C 1
ATOM 1981 O O . ASP A 1 248 ? 38.021 4.923 -63.498 1.00 80.00 248 ASP A O 1
ATOM 1985 N N . GLU A 1 249 ? 37.637 6.592 -62.061 1.00 78.62 249 GLU A N 1
ATOM 1986 C CA . GLU A 1 249 ? 37.143 5.717 -60.990 1.00 78.62 249 GLU A CA 1
ATOM 1987 C C . GLU A 1 249 ? 35.893 4.935 -61.427 1.00 78.62 249 GLU A C 1
ATOM 1989 O O . GLU A 1 249 ? 35.793 3.730 -61.199 1.00 78.62 249 GLU A O 1
ATOM 1994 N N . HIS A 1 250 ? 34.982 5.577 -62.163 1.00 70.12 250 HIS A N 1
ATOM 1995 C CA . HIS A 1 250 ? 33.817 4.909 -62.743 1.00 70.12 250 HIS A CA 1
ATOM 1996 C C . HIS A 1 250 ? 34.194 3.852 -63.796 1.00 70.12 250 HIS A C 1
ATOM 1998 O O . HIS A 1 250 ? 33.565 2.796 -63.865 1.00 70.12 250 HIS A O 1
ATOM 2004 N N . ARG A 1 251 ? 35.234 4.109 -64.602 1.00 74.56 251 ARG A N 1
ATOM 2005 C CA . ARG A 1 251 ? 35.741 3.152 -65.601 1.00 74.56 251 ARG A CA 1
ATOM 2006 C C . ARG A 1 251 ? 36.412 1.933 -64.970 1.00 74.56 251 ARG A C 1
ATOM 2008 O O . ARG A 1 251 ? 36.332 0.857 -65.553 1.00 74.56 251 ARG A O 1
ATOM 2015 N N . HIS A 1 252 ? 37.051 2.093 -63.811 1.00 68.94 252 HIS A N 1
ATOM 2016 C CA . HIS A 1 252 ? 37.769 1.011 -63.128 1.00 68.94 252 HIS A CA 1
ATOM 2017 C C . HIS A 1 252 ? 36.888 0.224 -62.143 1.00 68.94 252 HIS A C 1
ATOM 2019 O O . HIS A 1 252 ? 37.080 -0.982 -62.015 1.00 68.94 252 HIS A O 1
ATOM 2025 N N . ASN A 1 253 ? 35.903 0.857 -61.492 1.00 64.81 253 ASN A N 1
ATOM 2026 C CA . ASN A 1 253 ? 35.064 0.196 -60.479 1.00 64.81 253 ASN A CA 1
ATOM 2027 C C . ASN A 1 253 ? 33.890 -0.618 -61.050 1.00 64.81 253 ASN A C 1
ATOM 2029 O O . ASN A 1 253 ? 33.253 -1.338 -60.289 1.00 64.81 253 ASN A O 1
ATOM 2033 N N . GLY A 1 254 ? 33.620 -0.544 -62.359 1.00 50.12 254 GLY A N 1
ATOM 2034 C CA . GLY A 1 254 ? 33.035 -1.627 -63.168 1.00 50.12 254 GLY A CA 1
ATOM 2035 C C . GLY A 1 254 ? 31.716 -2.300 -62.746 1.00 50.12 254 GLY A C 1
ATOM 2036 O O . GLY A 1 254 ? 31.337 -3.267 -63.401 1.00 50.12 254 GLY A O 1
ATOM 2037 N N . LEU A 1 255 ? 31.000 -1.855 -61.713 1.00 47.03 255 LEU A N 1
ATOM 2038 C CA . LEU A 1 255 ? 29.770 -2.508 -61.261 1.00 47.03 255 LEU A CA 1
ATOM 2039 C C . LEU A 1 255 ? 28.536 -1.710 -61.707 1.00 47.03 255 LEU A C 1
ATOM 2041 O O . LEU A 1 255 ? 28.355 -0.570 -61.270 1.00 47.03 255 LEU A O 1
ATOM 2045 N N . PRO A 1 256 ? 27.659 -2.284 -62.553 1.00 45.53 256 PRO A N 1
ATOM 2046 C CA . PRO A 1 256 ? 26.301 -1.788 -62.656 1.00 45.53 256 PRO A CA 1
ATOM 2047 C C . PRO A 1 256 ? 25.632 -2.063 -61.308 1.00 45.53 256 PRO A C 1
ATOM 2049 O O . PRO A 1 256 ? 25.649 -3.197 -60.836 1.00 45.53 256 PRO A O 1
ATOM 2052 N N . ILE A 1 257 ? 25.070 -1.031 -60.679 1.00 48.59 257 ILE A N 1
ATOM 2053 C CA . ILE A 1 257 ? 24.222 -1.190 -59.494 1.00 48.59 257 ILE A CA 1
ATOM 2054 C C . ILE A 1 257 ? 23.022 -2.036 -59.938 1.00 48.59 257 ILE A C 1
ATOM 2056 O O . ILE A 1 257 ? 22.089 -1.539 -60.571 1.00 48.59 257 ILE A O 1
ATOM 2060 N N . THR A 1 258 ? 23.089 -3.346 -59.709 1.00 45.66 258 THR A N 1
ATOM 2061 C CA . THR A 1 258 ? 21.979 -4.265 -59.951 1.00 45.66 258 THR A CA 1
ATOM 2062 C C . THR A 1 258 ? 20.852 -3.922 -58.989 1.00 45.66 258 THR A C 1
ATOM 2064 O O . THR A 1 258 ? 21.098 -3.589 -57.833 1.00 45.66 258 THR A O 1
ATOM 2067 N N . GLY A 1 259 ? 19.611 -3.991 -59.473 1.00 44.41 259 GLY A N 1
ATOM 2068 C CA . GLY A 1 259 ? 18.419 -3.466 -58.800 1.00 44.41 259 GLY A CA 1
ATOM 2069 C C . GLY A 1 259 ? 18.104 -3.990 -57.392 1.00 44.41 259 GLY A C 1
ATOM 2070 O O . GLY A 1 259 ? 17.161 -3.480 -56.797 1.00 44.41 259 GLY A O 1
ATOM 2071 N N . ASP A 1 260 ? 18.881 -4.924 -56.844 1.00 41.69 260 ASP A N 1
ATOM 2072 C CA . ASP A 1 260 ? 18.793 -5.362 -55.444 1.00 41.69 260 ASP A CA 1
ATOM 2073 C C . ASP A 1 260 ? 19.435 -4.367 -54.458 1.00 41.69 260 ASP A C 1
ATOM 2075 O O . ASP A 1 260 ? 18.937 -4.210 -53.345 1.00 41.69 260 ASP A O 1
ATOM 2079 N N . ASP A 1 261 ? 20.429 -3.575 -54.885 1.00 45.91 261 ASP A N 1
ATOM 2080 C CA . ASP A 1 261 ? 20.994 -2.470 -54.083 1.00 45.91 261 ASP A CA 1
ATOM 2081 C C . ASP A 1 261 ? 19.986 -1.317 -53.868 1.00 45.91 261 ASP A C 1
ATOM 2083 O O . ASP A 1 261 ? 20.211 -0.409 -53.062 1.00 45.91 261 ASP A O 1
ATOM 2087 N N . MET A 1 262 ? 18.846 -1.340 -54.576 1.00 45.19 262 MET A N 1
ATOM 2088 C CA . MET A 1 262 ? 17.757 -0.374 -54.399 1.00 45.19 262 MET A CA 1
ATOM 2089 C C . MET A 1 262 ? 16.897 -0.642 -53.155 1.00 45.19 262 MET A C 1
ATOM 2091 O O . MET A 1 262 ? 16.148 0.251 -52.752 1.00 45.19 262 MET A O 1
ATOM 2095 N N . LEU A 1 263 ? 16.974 -1.832 -52.545 1.00 48.41 263 LEU A N 1
ATOM 2096 C CA . LEU A 1 263 ? 16.092 -2.217 -51.433 1.00 48.41 263 LEU A CA 1
ATOM 2097 C C . LEU A 1 263 ? 16.580 -1.729 -50.058 1.00 48.41 263 LEU A C 1
ATOM 2099 O O . LEU A 1 263 ? 15.762 -1.554 -49.158 1.00 48.41 263 LEU A O 1
ATOM 2103 N N . ASP A 1 264 ? 17.868 -1.405 -49.915 1.00 44.16 264 ASP A N 1
ATOM 2104 C CA . ASP A 1 264 ? 18.471 -1.016 -48.628 1.00 44.16 264 ASP A CA 1
ATOM 2105 C C . ASP A 1 264 ? 18.476 0.500 -48.347 1.00 44.16 264 ASP A C 1
ATOM 2107 O O . ASP A 1 264 ? 19.014 0.954 -47.334 1.00 44.16 264 ASP A O 1
ATOM 2111 N N . GLY A 1 265 ? 17.885 1.322 -49.222 1.00 45.50 265 GLY A N 1
ATOM 2112 C CA . GLY A 1 265 ? 17.617 2.748 -48.964 1.00 45.50 265 GLY A CA 1
ATOM 2113 C C . GLY A 1 265 ? 18.838 3.646 -48.690 1.00 45.50 265 GLY A C 1
ATOM 2114 O O . GLY A 1 265 ? 18.666 4.836 -48.431 1.00 45.50 265 GLY A O 1
ATOM 2115 N N . ARG A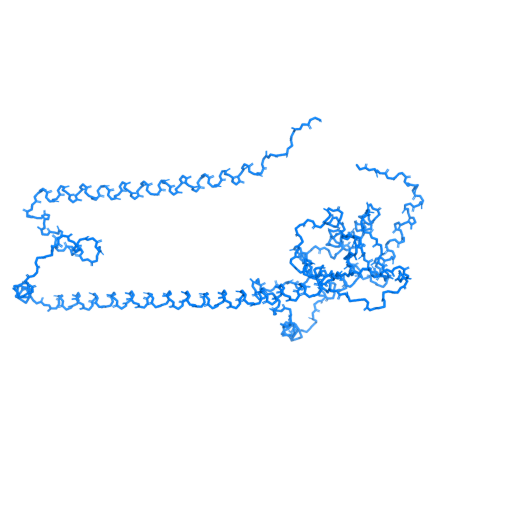 1 266 ? 20.072 3.125 -48.749 1.00 45.62 266 ARG A N 1
ATOM 2116 C CA . ARG A 1 266 ? 21.286 3.833 -48.294 1.00 45.62 266 ARG A CA 1
ATOM 2117 C C . ARG A 1 266 ? 22.156 4.451 -49.384 1.00 45.62 266 ARG A C 1
ATOM 2119 O O . ARG A 1 266 ? 23.063 5.204 -49.044 1.00 45.62 266 ARG A O 1
ATOM 2126 N N . LYS A 1 267 ? 21.889 4.208 -50.669 1.00 44.66 267 LYS A N 1
ATOM 2127 C CA . LYS A 1 267 ? 22.671 4.801 -51.775 1.00 44.66 267 LYS A CA 1
ATOM 2128 C C . LYS A 1 267 ? 21.812 5.254 -52.958 1.00 44.66 267 LYS A C 1
ATOM 2130 O O . LYS A 1 267 ? 22.181 5.084 -54.113 1.00 44.66 267 LYS A O 1
ATOM 2135 N N . SER A 1 268 ? 20.667 5.878 -52.686 1.00 45.78 268 SER A N 1
ATOM 2136 C CA . SER A 1 268 ? 19.981 6.678 -53.709 1.00 45.78 268 SER A CA 1
ATOM 2137 C C . SER A 1 268 ? 20.734 8.000 -53.885 1.00 45.78 268 SER A C 1
ATOM 2139 O O . SER A 1 268 ? 20.334 9.036 -53.347 1.00 45.78 268 SER A O 1
ATOM 2141 N N . ASP A 1 269 ? 21.842 7.961 -54.621 1.00 53.50 269 ASP A N 1
ATOM 2142 C CA . ASP A 1 269 ? 22.554 9.164 -55.029 1.00 53.50 269 ASP A CA 1
ATOM 2143 C C . ASP A 1 269 ? 21.616 10.066 -55.836 1.00 53.50 269 ASP A C 1
ATOM 2145 O O . ASP A 1 269 ? 21.091 9.702 -56.893 1.00 53.50 269 ASP A O 1
ATOM 2149 N N . ILE A 1 270 ? 21.440 11.288 -55.340 1.00 48.25 270 ILE A N 1
ATOM 2150 C CA . ILE A 1 270 ? 20.694 12.373 -55.987 1.00 48.25 270 ILE A CA 1
ATOM 2151 C C . ILE A 1 270 ? 21.192 12.586 -57.431 1.00 48.25 270 ILE A C 1
ATOM 2153 O O . ILE A 1 270 ? 20.400 12.902 -58.317 1.00 48.25 270 ILE A O 1
ATOM 2157 N N . SER A 1 271 ? 22.473 12.309 -57.700 1.00 48.22 271 SER A N 1
ATOM 2158 C CA . SER A 1 271 ? 23.078 12.330 -59.037 1.00 48.22 271 SER A CA 1
ATOM 2159 C C . SER A 1 271 ? 22.537 11.254 -59.991 1.00 48.22 271 SER A C 1
ATOM 2161 O O . SER A 1 271 ? 22.393 11.535 -61.180 1.00 48.22 271 SER A O 1
ATOM 2163 N N . HIS A 1 272 ? 22.189 10.053 -59.510 1.00 50.94 272 HIS A N 1
ATOM 2164 C CA . HIS A 1 272 ? 21.600 8.992 -60.342 1.00 50.94 272 HIS A CA 1
ATOM 2165 C C . HIS A 1 272 ? 20.133 9.299 -60.676 1.00 50.94 272 HIS A C 1
ATOM 2167 O O . HIS A 1 272 ? 19.734 9.212 -61.838 1.00 50.94 272 HIS A O 1
ATOM 2173 N N . MET A 1 273 ? 19.354 9.775 -59.693 1.00 49.16 273 MET A N 1
ATOM 2174 C CA . MET A 1 273 ? 17.978 10.238 -59.931 1.00 49.16 273 MET A CA 1
ATOM 2175 C C . MET A 1 273 ? 17.921 11.439 -60.885 1.00 49.16 273 MET A C 1
ATOM 2177 O O . MET A 1 273 ? 17.052 11.495 -61.757 1.00 49.16 273 MET A O 1
ATOM 2181 N N . LEU A 1 274 ? 18.855 12.390 -60.763 1.00 48.72 274 LEU A N 1
ATOM 2182 C CA . LEU A 1 274 ? 18.950 13.522 -61.687 1.00 48.72 274 LEU A CA 1
ATOM 2183 C C . LEU A 1 274 ? 19.293 13.057 -63.108 1.00 48.72 274 LEU A C 1
ATOM 2185 O O . LEU A 1 274 ? 18.682 13.542 -64.059 1.00 48.72 274 LEU A O 1
ATOM 2189 N N . ARG A 1 275 ? 20.193 12.078 -63.261 1.00 55.56 275 ARG A N 1
ATOM 2190 C CA . ARG A 1 275 ? 20.623 11.555 -64.566 1.00 55.56 275 ARG A CA 1
ATOM 2191 C C . ARG A 1 275 ? 19.532 10.751 -65.284 1.00 55.56 275 ARG A C 1
ATOM 2193 O O . ARG A 1 275 ? 19.302 11.009 -66.462 1.00 55.56 275 ARG A O 1
ATOM 2200 N N . GLU A 1 276 ? 18.809 9.861 -64.598 1.00 50.81 276 GLU A N 1
ATOM 2201 C CA . GLU A 1 276 ? 17.654 9.158 -65.195 1.00 50.81 276 GLU A CA 1
ATOM 2202 C C . GLU A 1 276 ? 16.519 10.126 -65.554 1.00 50.81 276 GLU A C 1
ATOM 2204 O O . GLU A 1 276 ? 15.923 10.012 -66.623 1.00 50.81 276 GLU A O 1
ATOM 2209 N N . SER A 1 277 ? 16.265 11.141 -64.719 1.00 50.84 277 SER A N 1
ATOM 2210 C CA . SER A 1 277 ? 15.217 12.139 -64.986 1.00 50.84 277 SER A CA 1
ATOM 2211 C C . SER A 1 277 ? 15.499 13.051 -66.189 1.00 50.84 277 SER A C 1
ATOM 2213 O O . SER A 1 277 ? 14.569 13.686 -66.699 1.00 50.84 277 SER A O 1
ATOM 2215 N N . LEU A 1 278 ? 16.766 13.135 -66.612 1.00 52.00 278 LEU A N 1
ATOM 2216 C CA . LEU A 1 278 ? 17.229 13.929 -67.751 1.00 52.00 278 LEU A CA 1
ATOM 2217 C C . LEU A 1 278 ? 17.347 13.110 -69.045 1.00 52.00 278 LEU A C 1
ATOM 2219 O O . LEU A 1 278 ? 17.302 13.706 -70.118 1.00 52.00 278 LEU A O 1
ATOM 2223 N N . LEU A 1 279 ? 17.492 11.782 -68.961 1.00 53.31 279 LEU A N 1
ATOM 2224 C CA . LEU A 1 279 ? 17.733 10.914 -70.121 1.00 53.31 279 LEU A CA 1
ATOM 2225 C C . LEU A 1 279 ? 16.517 10.065 -70.538 1.00 53.31 279 LEU A C 1
ATOM 2227 O O . LEU A 1 279 ? 16.453 9.687 -71.704 1.00 53.31 279 LEU A O 1
ATOM 2231 N N . ASP A 1 280 ? 15.546 9.806 -69.649 1.00 59.03 280 ASP A N 1
ATOM 2232 C CA . ASP A 1 280 ? 14.352 9.004 -69.969 1.00 59.03 280 ASP A CA 1
ATOM 2233 C C . ASP A 1 280 ? 13.045 9.624 -69.400 1.00 59.03 280 ASP A C 1
ATOM 2235 O O . ASP A 1 280 ? 12.810 9.621 -68.182 1.00 59.03 280 ASP A O 1
ATOM 2239 N N . PRO A 1 281 ? 12.148 10.154 -70.260 1.00 64.88 281 PRO A N 1
ATOM 2240 C CA . PRO A 1 281 ? 10.846 10.688 -69.853 1.00 64.88 281 PRO A CA 1
ATOM 2241 C C . PRO A 1 281 ? 9.951 9.664 -69.138 1.00 64.88 281 PRO A C 1
ATOM 2243 O O . PRO A 1 281 ? 9.182 10.043 -68.246 1.00 64.88 281 PRO A O 1
ATOM 2246 N N . GLU A 1 282 ? 10.051 8.377 -69.483 1.00 64.12 282 GLU A N 1
ATOM 2247 C CA . GLU A 1 282 ? 9.253 7.329 -68.843 1.00 64.12 282 GLU A CA 1
ATOM 2248 C C . GLU A 1 282 ? 9.750 7.018 -67.431 1.00 64.12 282 GLU A C 1
ATOM 2250 O O . GLU A 1 282 ? 8.940 6.831 -66.516 1.00 64.12 282 GLU A O 1
ATOM 2255 N N . ALA A 1 283 ? 11.068 7.031 -67.207 1.00 57.78 283 ALA A N 1
ATOM 2256 C CA . ALA A 1 283 ? 11.645 6.903 -65.871 1.00 57.78 283 ALA A CA 1
ATOM 2257 C C . ALA A 1 283 ? 11.147 8.021 -64.938 1.00 57.78 283 ALA A C 1
ATOM 2259 O O . ALA A 1 283 ? 10.794 7.769 -63.782 1.00 57.78 283 ALA A O 1
ATOM 2260 N N . ARG A 1 284 ? 10.990 9.244 -65.464 1.00 61.66 284 ARG A N 1
ATOM 2261 C CA . ARG A 1 284 ? 10.430 10.383 -64.721 1.00 61.66 284 ARG A CA 1
ATOM 2262 C C . ARG A 1 284 ? 8.963 10.175 -64.331 1.00 61.66 284 ARG A C 1
ATOM 2264 O O . ARG A 1 284 ? 8.565 10.554 -63.226 1.00 61.66 284 ARG A O 1
ATOM 2271 N N . ALA A 1 285 ? 8.163 9.564 -65.204 1.00 69.44 285 ALA A N 1
ATOM 2272 C CA . ALA A 1 285 ? 6.777 9.208 -64.901 1.00 69.44 285 ALA A CA 1
ATOM 2273 C C . ALA A 1 285 ? 6.698 8.093 -63.841 1.00 69.44 285 ALA A C 1
ATOM 2275 O O . ALA A 1 285 ? 5.945 8.222 -62.872 1.00 69.44 285 ALA A O 1
ATOM 2276 N N . ARG A 1 286 ? 7.542 7.055 -63.957 1.00 71.06 286 ARG A N 1
ATOM 2277 C CA . ARG A 1 286 ? 7.640 5.954 -62.981 1.00 71.06 286 ARG A CA 1
ATOM 2278 C C . ARG A 1 286 ? 8.066 6.449 -61.593 1.00 71.06 286 ARG A C 1
ATOM 2280 O O . ARG A 1 286 ? 7.465 6.050 -60.597 1.00 71.06 286 ARG A O 1
ATOM 2287 N N . ALA A 1 287 ? 9.036 7.361 -61.511 1.00 61.97 287 ALA A N 1
ATOM 2288 C CA . ALA A 1 287 ? 9.481 7.949 -60.245 1.00 61.97 287 ALA A CA 1
ATOM 2289 C C . ALA A 1 287 ? 8.384 8.793 -59.567 1.00 61.97 287 ALA A C 1
ATOM 2291 O O . ALA A 1 287 ? 8.159 8.674 -58.361 1.00 61.97 287 ALA A O 1
ATOM 2292 N N . ARG A 1 288 ? 7.641 9.600 -60.340 1.00 72.12 288 ARG A N 1
ATOM 2293 C CA . ARG A 1 288 ? 6.500 10.377 -59.819 1.00 72.12 288 ARG A CA 1
ATOM 2294 C C . ARG A 1 288 ? 5.361 9.480 -59.335 1.00 72.12 288 ARG A C 1
ATOM 2296 O O . ARG A 1 288 ? 4.783 9.762 -58.288 1.00 72.12 288 ARG A O 1
ATOM 2303 N N . ALA A 1 289 ? 5.074 8.395 -60.053 1.00 71.75 289 ALA A N 1
ATOM 2304 C CA . ALA A 1 289 ? 4.081 7.409 -59.635 1.00 71.75 289 ALA A CA 1
ATOM 2305 C C . ALA A 1 289 ? 4.491 6.715 -58.326 1.00 71.75 289 ALA A C 1
ATOM 2307 O O . ALA A 1 289 ? 3.696 6.664 -57.392 1.00 71.75 289 ALA A O 1
ATOM 2308 N N . LYS A 1 290 ? 5.754 6.279 -58.203 1.00 70.56 290 LYS A N 1
ATOM 2309 C CA . LYS A 1 290 ? 6.281 5.681 -56.963 1.00 70.56 290 LYS A CA 1
ATOM 2310 C C . LYS A 1 290 ? 6.245 6.651 -55.780 1.00 70.56 290 LYS A C 1
ATOM 2312 O O . LYS A 1 290 ? 5.857 6.257 -54.687 1.00 70.56 290 LYS A O 1
ATOM 2317 N N . SER A 1 291 ? 6.591 7.922 -55.996 1.00 69.00 291 SER A N 1
ATOM 2318 C CA . SER A 1 291 ? 6.516 8.949 -54.950 1.00 69.00 291 SER A CA 1
ATOM 2319 C C . SER A 1 291 ? 5.076 9.216 -54.496 1.00 69.00 291 SER A C 1
ATOM 2321 O O . SER A 1 291 ? 4.848 9.378 -53.298 1.00 69.00 291 SER A O 1
ATOM 2323 N N . ARG A 1 292 ? 4.096 9.192 -55.415 1.00 71.25 292 ARG A N 1
ATOM 2324 C CA . ARG A 1 292 ? 2.670 9.251 -55.053 1.00 71.25 292 ARG A CA 1
ATOM 2325 C C . ARG A 1 292 ? 2.242 8.051 -54.214 1.00 71.25 292 ARG A C 1
ATOM 2327 O O . ARG A 1 292 ? 1.676 8.260 -53.152 1.00 71.25 292 ARG A O 1
ATOM 2334 N N . VAL A 1 293 ? 2.581 6.832 -54.634 1.00 74.62 293 VAL A N 1
ATOM 2335 C CA . VAL A 1 293 ? 2.223 5.605 -53.899 1.00 74.62 293 VAL A CA 1
ATOM 2336 C C . VAL A 1 293 ? 2.854 5.577 -52.503 1.00 74.62 293 VAL A C 1
ATOM 2338 O O . VAL A 1 293 ? 2.198 5.193 -51.540 1.00 74.62 293 VAL A O 1
ATOM 2341 N N . ALA A 1 294 ? 4.102 6.031 -52.359 1.00 68.56 294 ALA A N 1
ATOM 2342 C CA . ALA A 1 294 ? 4.759 6.123 -51.055 1.00 68.56 294 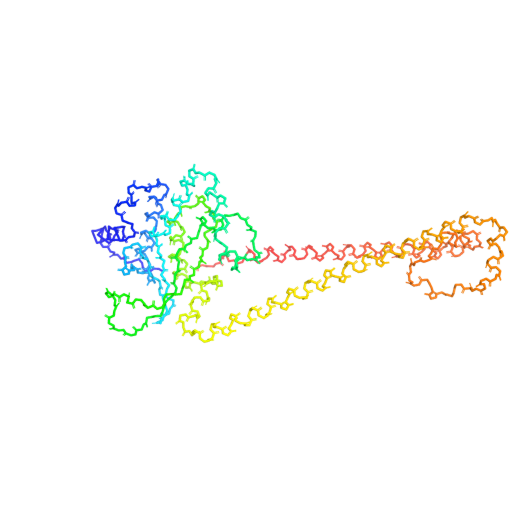ALA A CA 1
ATOM 2343 C C . ALA A 1 294 ? 4.067 7.136 -50.124 1.00 68.56 294 ALA A C 1
ATOM 2345 O O . ALA A 1 294 ? 3.871 6.847 -48.944 1.00 68.56 294 ALA A O 1
ATOM 2346 N N . ARG A 1 295 ? 3.644 8.293 -50.657 1.00 70.00 295 ARG A N 1
ATOM 2347 C CA . ARG A 1 295 ? 2.856 9.287 -49.911 1.00 70.00 295 ARG A CA 1
ATOM 2348 C C . ARG A 1 295 ? 1.493 8.740 -49.494 1.00 70.00 295 ARG A C 1
ATOM 2350 O O . ARG A 1 295 ? 1.157 8.816 -48.320 1.00 70.00 295 ARG A O 1
ATOM 2357 N N . GLU A 1 296 ? 0.768 8.123 -50.423 1.00 77.19 296 GLU A N 1
ATOM 2358 C CA . GLU A 1 296 ? -0.545 7.515 -50.168 1.00 77.19 296 GLU A CA 1
ATOM 2359 C C . GLU A 1 296 ? -0.435 6.375 -49.129 1.00 77.19 296 GLU A C 1
ATOM 2361 O O . GLU A 1 296 ? -1.269 6.260 -48.233 1.00 77.19 296 GLU A O 1
ATOM 2366 N N . SER A 1 297 ? 0.639 5.575 -49.159 1.00 76.00 297 SER A N 1
ATOM 2367 C CA . SER A 1 297 ? 0.908 4.547 -48.142 1.00 76.00 297 SER A CA 1
ATOM 2368 C C . SER A 1 297 ? 1.213 5.136 -46.763 1.00 76.00 297 SER A C 1
ATOM 2370 O O . SER A 1 297 ? 0.805 4.563 -45.752 1.00 76.00 297 SER A O 1
ATOM 2372 N N . GLN A 1 298 ? 1.950 6.245 -46.700 1.00 74.75 298 GLN A N 1
ATOM 2373 C CA . GLN A 1 298 ? 2.283 6.907 -45.441 1.00 74.75 298 GLN A CA 1
ATOM 2374 C C . GLN A 1 298 ? 1.052 7.589 -44.829 1.00 74.75 298 GLN A C 1
ATOM 2376 O O . GLN A 1 298 ? 0.835 7.487 -43.623 1.00 74.75 298 GLN A O 1
ATOM 2381 N N . GLU A 1 299 ? 0.215 8.216 -45.657 1.00 77.00 299 GLU A N 1
ATOM 2382 C CA . GLU A 1 299 ? -1.073 8.786 -45.250 1.00 77.00 299 GLU A CA 1
ATOM 2383 C C . GLU A 1 299 ? -2.035 7.692 -44.760 1.00 77.00 299 GLU A C 1
ATOM 2385 O O . GLU A 1 299 ? -2.647 7.850 -43.705 1.00 77.00 299 GLU A O 1
ATOM 2390 N N . ASN A 1 300 ? -2.090 6.536 -45.433 1.00 80.94 300 A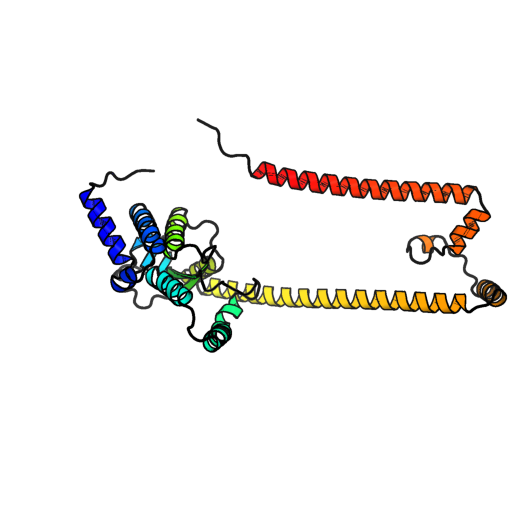SN A N 1
ATOM 2391 C CA . ASN A 1 300 ? -2.877 5.384 -44.979 1.00 80.94 300 ASN A CA 1
ATOM 2392 C C . ASN A 1 300 ? -2.394 4.828 -43.630 1.00 80.94 300 ASN A C 1
ATOM 2394 O O . ASN A 1 300 ? -3.214 4.490 -42.777 1.00 80.94 300 ASN A O 1
ATOM 2398 N N . LEU A 1 301 ? -1.079 4.756 -43.400 1.00 77.81 301 LEU A N 1
ATOM 2399 C CA . LEU A 1 301 ? -0.524 4.338 -42.107 1.00 77.81 301 LEU A CA 1
ATOM 2400 C C . LEU A 1 301 ? -0.855 5.337 -40.992 1.00 77.81 301 LEU A C 1
ATOM 2402 O O . LEU A 1 301 ? -1.209 4.924 -39.888 1.00 77.81 301 LEU A O 1
ATOM 2406 N N . GLN A 1 302 ? -0.789 6.638 -41.279 1.00 80.00 302 GLN A N 1
ATOM 2407 C CA . GLN A 1 302 ? -1.187 7.676 -40.326 1.00 80.00 302 GLN A CA 1
ATOM 2408 C C . GLN A 1 302 ? -2.687 7.617 -40.016 1.00 80.00 302 GLN A C 1
ATOM 2410 O O . GLN A 1 302 ? -3.068 7.714 -38.851 1.00 80.00 302 GLN A O 1
ATOM 2415 N N . GLN A 1 303 ? -3.536 7.380 -41.020 1.00 79.44 303 GLN A N 1
ATOM 2416 C CA . GLN A 1 303 ? -4.970 7.177 -40.808 1.00 79.44 303 GLN A CA 1
ATOM 2417 C C . GLN A 1 303 ? -5.246 5.926 -39.968 1.00 79.44 303 GLN A C 1
ATOM 2419 O O . GLN A 1 303 ? -6.027 5.995 -39.024 1.00 79.44 303 GLN A O 1
ATOM 2424 N N . GLN A 1 304 ? -4.581 4.800 -40.242 1.00 80.19 304 GLN A N 1
ATOM 2425 C CA . GLN A 1 304 ? -4.735 3.587 -39.431 1.00 80.19 304 GLN A CA 1
ATOM 2426 C C . GLN A 1 304 ? -4.304 3.802 -37.976 1.00 80.19 304 GLN A C 1
ATOM 2428 O O . GLN A 1 304 ? -4.988 3.340 -37.063 1.00 80.19 304 GLN A O 1
ATOM 2433 N N . GLN A 1 305 ? -3.205 4.524 -37.742 1.00 79.12 305 GLN A N 1
ATOM 2434 C CA . GLN A 1 305 ? -2.775 4.887 -36.390 1.00 79.12 305 GLN A CA 1
ATOM 2435 C C . GLN A 1 305 ? -3.789 5.801 -35.699 1.00 79.12 305 GLN A C 1
ATOM 2437 O O . GLN A 1 305 ? -4.115 5.576 -34.536 1.00 79.12 305 GLN A O 1
ATOM 2442 N N . PHE A 1 306 ? -4.333 6.784 -36.418 1.00 84.19 306 PHE A N 1
ATOM 2443 C CA . PHE A 1 306 ? -5.377 7.659 -35.899 1.00 84.19 306 PHE A CA 1
ATOM 2444 C C . PHE A 1 306 ? -6.634 6.870 -35.503 1.00 84.19 306 PHE A C 1
ATOM 2446 O O . PHE A 1 306 ? -7.087 6.988 -34.368 1.00 84.19 306 PHE A O 1
ATOM 2453 N N . TYR A 1 307 ? -7.149 6.001 -36.381 1.00 76.81 307 TYR A N 1
ATOM 2454 C CA . TYR A 1 307 ? -8.308 5.156 -36.071 1.00 76.81 307 TYR A CA 1
ATOM 2455 C C . TYR A 1 307 ? -8.048 4.211 -34.897 1.00 76.81 307 TYR A C 1
ATOM 2457 O O . TYR A 1 307 ? -8.919 4.053 -34.046 1.00 76.81 307 TYR A O 1
ATOM 2465 N N . ARG A 1 308 ? -6.849 3.623 -34.807 1.00 80.00 308 ARG A N 1
ATOM 2466 C CA . ARG A 1 308 ? -6.467 2.777 -33.670 1.00 80.00 308 ARG A CA 1
ATOM 2467 C C . ARG A 1 308 ? -6.523 3.556 -32.355 1.00 80.00 308 ARG A C 1
ATOM 2469 O O . ARG A 1 308 ? -7.131 3.070 -31.412 1.00 80.00 308 ARG A O 1
ATOM 2476 N N . ASN A 1 309 ? -5.954 4.760 -32.326 1.00 78.62 309 ASN A N 1
ATOM 2477 C CA . ASN A 1 309 ? -5.925 5.606 -31.131 1.00 78.62 309 ASN A CA 1
ATOM 2478 C C . ASN A 1 309 ? -7.329 6.091 -30.722 1.00 78.62 309 ASN A C 1
ATOM 2480 O O . ASN A 1 309 ? -7.630 6.194 -29.534 1.00 78.62 309 ASN A O 1
ATOM 2484 N N . VAL A 1 310 ? -8.199 6.372 -31.697 1.00 77.88 310 VAL A N 1
ATOM 2485 C CA . VAL A 1 310 ? -9.595 6.759 -31.437 1.00 77.88 310 VAL A CA 1
ATOM 2486 C C . VAL A 1 310 ? -10.404 5.587 -30.881 1.00 77.88 310 VAL A C 1
ATOM 2488 O O . VAL A 1 310 ? -11.178 5.789 -29.951 1.00 77.88 310 VAL A O 1
ATOM 2491 N N . MET A 1 311 ? -10.222 4.368 -31.403 1.00 73.69 311 MET A N 1
ATOM 2492 C CA . MET A 1 311 ? -10.923 3.184 -30.887 1.00 73.69 311 MET A CA 1
ATOM 2493 C C . MET A 1 311 ? -10.469 2.838 -29.465 1.00 73.69 311 MET A C 1
ATOM 2495 O O . MET A 1 311 ? -11.320 2.635 -28.608 1.00 73.69 311 MET A O 1
ATOM 2499 N N . THR A 1 312 ? -9.164 2.898 -29.171 1.00 71.25 312 THR A N 1
ATOM 2500 C CA . THR A 1 312 ? -8.663 2.685 -27.800 1.00 71.25 312 THR A CA 1
ATOM 2501 C C . THR A 1 312 ? -9.198 3.725 -26.815 1.00 71.25 312 THR A C 1
ATOM 2503 O O . THR A 1 312 ? -9.594 3.371 -25.716 1.00 71.25 312 THR A O 1
ATOM 2506 N N . SER A 1 313 ? -9.314 4.995 -27.224 1.00 66.62 313 SER A N 1
ATOM 2507 C CA . SER A 1 313 ? -9.873 6.048 -26.361 1.00 66.62 313 SER A CA 1
ATOM 2508 C C . SER A 1 313 ? -11.379 5.900 -26.107 1.00 66.62 313 SER A C 1
ATOM 2510 O O . SER A 1 313 ? -11.895 6.505 -25.167 1.00 66.62 313 SER A O 1
ATOM 2512 N N . ARG A 1 314 ? -12.093 5.164 -26.968 1.00 58.66 314 ARG A N 1
ATOM 2513 C CA . ARG A 1 314 ? -13.542 4.960 -26.885 1.00 58.66 314 ARG A CA 1
ATOM 2514 C C . ARG A 1 314 ? -13.895 3.734 -26.041 1.00 58.66 314 ARG A C 1
ATOM 2516 O O . ARG A 1 314 ? -14.902 3.771 -25.342 1.00 58.66 314 ARG A O 1
ATOM 2523 N N . ASP A 1 315 ? -13.046 2.710 -26.048 1.00 56.59 315 ASP A N 1
ATOM 2524 C CA . ASP A 1 315 ? -13.153 1.578 -25.122 1.00 56.59 315 ASP A CA 1
ATOM 2525 C C . ASP A 1 315 ? -12.893 2.030 -23.669 1.00 56.59 315 ASP A C 1
ATOM 2527 O O . ASP A 1 315 ? -13.655 1.664 -22.776 1.00 56.59 315 ASP A O 1
ATOM 2531 N N . ASP A 1 316 ? -11.958 2.968 -23.451 1.00 55.75 316 ASP A N 1
ATOM 2532 C CA . ASP A 1 316 ? -11.707 3.584 -22.132 1.00 55.75 316 ASP A CA 1
ATOM 2533 C C . ASP A 1 316 ? -12.910 4.388 -21.583 1.00 55.75 316 ASP A C 1
ATOM 2535 O O . ASP A 1 316 ? -13.004 4.631 -20.380 1.00 55.75 316 ASP A O 1
ATOM 2539 N N . THR A 1 317 ? -13.843 4.821 -22.443 1.00 55.78 317 THR A N 1
ATOM 2540 C CA . THR A 1 317 ? -15.050 5.562 -22.021 1.00 55.78 317 THR A CA 1
ATOM 2541 C C . THR A 1 317 ? -16.274 4.669 -21.818 1.00 55.78 317 THR A C 1
ATOM 2543 O O . THR A 1 317 ? -17.203 5.072 -21.122 1.00 55.78 317 THR A O 1
ATOM 2546 N N . ILE A 1 318 ? -16.299 3.468 -22.404 1.00 53.94 318 ILE A N 1
ATOM 2547 C CA . ILE A 1 318 ? -17.426 2.531 -22.273 1.00 53.94 318 ILE A CA 1
ATOM 2548 C C . ILE A 1 318 ? -17.321 1.724 -20.968 1.00 53.94 318 ILE A C 1
ATOM 2550 O O . ILE A 1 318 ? -18.352 1.407 -20.379 1.00 53.94 318 ILE A O 1
ATOM 2554 N N . GLU A 1 319 ? -16.116 1.500 -20.436 1.00 54.12 319 GLU A N 1
ATOM 2555 C CA . GLU A 1 319 ? -15.936 0.876 -19.112 1.00 54.12 319 GLU A CA 1
ATOM 2556 C C . GLU A 1 319 ? -16.271 1.805 -17.921 1.00 54.12 319 GLU A C 1
ATOM 2558 O O . GLU A 1 319 ? -16.285 1.350 -16.782 1.00 54.12 319 GLU A O 1
ATOM 2563 N N . GLN A 1 320 ? -16.604 3.085 -18.151 1.00 51.47 320 GLN A N 1
ATOM 2564 C CA . GLN A 1 320 ? -16.998 4.038 -17.093 1.00 51.47 320 GLN A CA 1
ATOM 2565 C C . GLN A 1 320 ? -18.500 4.385 -17.064 1.00 51.47 320 GLN A C 1
ATOM 2567 O O . GLN A 1 320 ? -18.902 5.264 -16.305 1.00 51.47 320 GLN A O 1
ATOM 2572 N N . GLY A 1 321 ? -19.341 3.733 -17.876 1.00 50.53 321 GLY A N 1
ATOM 2573 C CA . GLY A 1 321 ? -20.746 4.134 -18.062 1.00 50.53 321 GLY A CA 1
ATOM 2574 C C . GLY A 1 321 ? -21.815 3.076 -17.778 1.00 50.53 321 GLY A C 1
ATOM 2575 O O . GLY A 1 321 ? -22.946 3.265 -18.218 1.00 50.53 321 GLY A O 1
ATOM 2576 N N . GLY A 1 322 ? -21.486 1.964 -17.115 1.00 52.09 322 GLY A N 1
ATOM 2577 C CA . GLY A 1 322 ? -22.381 0.806 -17.004 1.00 52.09 322 GLY A CA 1
ATOM 2578 C C . GLY A 1 322 ? -22.607 0.288 -15.587 1.00 52.09 322 GLY A C 1
ATOM 2579 O O . GLY A 1 322 ? -22.247 -0.847 -15.330 1.00 52.09 322 GLY A O 1
ATOM 2580 N N . GLU A 1 323 ? -23.187 1.103 -14.708 1.00 54.06 323 GLU A N 1
ATOM 2581 C CA . GLU A 1 323 ? -23.917 0.734 -13.473 1.00 54.06 323 GLU A CA 1
ATOM 2582 C C . GLU A 1 323 ? -24.465 2.079 -12.955 1.00 54.06 323 GLU A C 1
ATOM 2584 O O . GLU A 1 323 ? -23.701 2.961 -12.590 1.00 54.06 323 GLU A O 1
ATOM 2589 N N . ASP A 1 324 ? -25.706 2.474 -13.233 1.00 50.97 324 ASP A N 1
ATOM 2590 C CA . ASP A 1 324 ? -26.910 2.016 -12.546 1.00 50.97 324 ASP A CA 1
ATOM 2591 C C . ASP A 1 324 ? -28.151 2.442 -13.344 1.00 50.97 324 ASP A C 1
ATOM 2593 O O . ASP A 1 324 ? -28.331 3.638 -13.566 1.00 50.97 324 ASP A O 1
ATOM 2597 N N . VAL A 1 325 ? -29.030 1.504 -13.704 1.00 54.16 325 VAL A N 1
ATOM 2598 C CA . VAL A 1 325 ? -30.495 1.645 -13.600 1.00 54.16 325 VAL A CA 1
ATOM 2599 C C . VAL A 1 325 ? -31.054 0.224 -13.599 1.00 54.16 325 VAL A C 1
ATOM 2601 O O . VAL A 1 325 ? -30.992 -0.433 -14.629 1.00 54.16 325 VAL A O 1
ATOM 2604 N N . ASP A 1 326 ? -31.572 -0.242 -12.464 1.00 52.41 326 ASP A N 1
ATOM 2605 C CA . ASP A 1 326 ? -32.828 -0.996 -12.421 1.00 52.41 326 ASP A CA 1
ATOM 2606 C C . ASP A 1 326 ? -33.411 -1.001 -10.995 1.00 52.41 326 ASP A C 1
ATOM 2608 O O . ASP A 1 326 ? -32.702 -0.842 -10.001 1.00 52.41 326 ASP A O 1
ATOM 2612 N N . GLU A 1 327 ? -34.740 -1.089 -11.001 1.00 48.75 327 GLU A N 1
ATOM 2613 C CA . GLU A 1 327 ? -35.790 -0.826 -10.000 1.00 48.75 327 GLU A CA 1
ATOM 2614 C C . GLU A 1 327 ? -35.694 -1.476 -8.609 1.00 48.75 327 GLU A C 1
ATOM 2616 O O . GLU A 1 327 ? -35.223 -2.630 -8.475 1.00 48.75 327 GLU A O 1
#

Secondary structure (DSSP, 8-state):
-------HHHHHHHHHHHHHHHS-HHHHHH--HHHHHHHHHHHHHHHH-SSEEE-SSTTEEEEESSSSEEEEEEHHHHHHHHHHHHT--SSHHHHHHHHHHTHHHHHH-TTS-SSSTTTTEEEEEEEE--SSS-TT---S---EEEEEE-S-TTS-HHHHHHHHHHHHHTT--S--HHHHHHHHHHH-HHHHHHHHHHHHHHHHHHHHHHHHHHHHHHHHHHHHHHHHHHHHHHHHHHHHS-HHHHHHHHHHH-----TTTTTTSS---HHHHHHHHHH-HHHHHHHHHHHHHHHHHHHHHHHHHHHHHHHHHHHHHHTTS------

Foldseek 3Di:
DDDPPDPPVVLVVQLVVVLCQQEPPVVVVVDDPLQVVLSSLLSVLAVPFPFWDRALHRNKIWGDLDPWKIKIWRLHVLQVQLSVVVVPDPDPVVVVVVVVPVVVVCVVPVPDDDDDQSNFKIFMWMATDDDDDVSNDPPCGDTQTFIDGDPDNPHHSSNVVSVVSVCSSVSNPPPDPRVVLRNCCNVPVVVSVVVVVVVVVVVVVVVVVVVVVVVVVVVVVVVVVVVVVVVVVVVVVVVPDDPVRVVVCVVPVPDDPPCVVVPVVPDPPPVVVVVCVVPDVVVVVVVVVVVVVVVVVVVVVVVVVVVVVVVVVVVVVVVVPDDDDDD

Sequence (327 aa):
MRTRQVKDSELKSEWKRIDEALISPELLADLPQPECTALTLLVDAMINSTVCDLGPKQGQITAKVDDEIYIMLDVEQTVRNRLEWSKGPKDPEVRAAVDRTNAWTRLVTAGLGDIGLHETALEISAFKLTQDRDYARFPNGFKFPACVHGPNVSIPALDDCASFVYWAEAGFPNPPQTISDAILNARDPVKWQKAVDMRARTRREALRFARMRQELYHAERLERQRKEAEAEAERQRIMSLGWRGLIDEHRHNGLPITGDDMLDGRKSDISHMLRESLLDPEARARARAKSRVARESQENLQQQQFYRNVMTSRDDTIEQGGEDVDE

pLDDT: mean 76.8, std 18.86, range [35.38, 97.62]

Radius of gyration: 35.19 Å; chains: 1; bounding box: 75×43×98 Å

Organism: NCBI:txid408172